Protein AF-A0A453IMV4-F1 (afdb_monomer)

Solvent-accessible surface area (backbone atoms only — not comparable to full-atom values): 9230 Å² total; per-residue (Å²): 108,76,65,57,55,48,52,53,50,57,49,55,66,57,41,44,81,63,64,75,80,28,39,46,89,64,48,62,67,48,48,56,52,52,43,53,50,30,52,53,50,50,56,49,47,52,53,14,51,52,36,36,43,50,48,56,29,66,92,44,91,85,47,51,70,68,59,36,51,50,51,51,49,51,20,49,54,43,10,53,52,42,25,52,52,47,46,71,76,44,52,90,59,43,74,82,41,34,72,60,40,37,53,52,16,56,52,30,37,52,51,14,38,48,29,25,52,47,24,56,82,37,72,95,50,28,68,59,36,40,23,52,16,29,28,28,37,26,45,17,51,54,35,40,51,46,25,48,53,54,50,34,53,67,36,34,68,65,88,38,35,69,50,42,59,72,32,60,68,64,76,75,56,79,74,65,76,114

Sequence (178 aa):
SRWGRIGSRVLGAFVPEGFPGSVTPDYVPFQMWDTLQGLSTYIRAMLSTQALLGAIGVGEKSATVIGATFQWFLRDLTGMLGGILFAFYQGSNLDSNAKMWRLVADFMNDLGMLMDLLSPLFPSSLIIIMCLGSLSRSFTGVASGATRAALTQHFALANNAADISAKVPLNDLNILSV

Radius of gyration: 19.42 Å; Cα contacts (8 Å, |Δi|>4): 169; chains: 1; bounding box: 45×32×63 Å

Nearest PDB structures (foldseek):
  6kki-assembly1_A  TM=5.272E-01  e=2.689E+00  Escherichia coli K-12
  8wll-assembly1_A  TM=5.687E-01  e=4.618E+00  Homo sapiens
  8e4n-assembly1_A  TM=3.539E-01  e=4.850E+00  Mus musculus

Foldseek 3Di:
DVVVVVVVVVVPLQDFPPPPVFWDPCVVVVLVVLVVLLVVLVVLLVLLVVLLCVLQPPVHPPHDPVSSVVLLVLLQVLLVVLLVVCCVPCVVPLLVCLPVLLVQLSVLQVQLSVLSNCLNVCSPCNSVSSNSSSSSNSSSCSSVVSSLLNVLVNTGPPPRSVRSVSNSDRPVCVVVSD

pLDDT: mean 82.82, std 13.93, range [31.0, 95.19]

Organism: Aegilops tauschii subsp. strangulata (NCBI:txid200361)

InterPro domains:
  IPR006968 Root UVB sensitive family [PTHR12770] (5-167)
  IPR054549 Protein root UVB sensitive/RUS domain [PF04884] (5-167)

Mean predicted aligned error: 7.31 Å

Secondary structure (DSSP, 8-state):
-HHHHHHHHHHHHHS-TTTTTTB-TTHHHHHHHHHHHHHHHHHHHHHHHHHHHHHTTTT-TT--HHHHHHHHHHHHHHHHHHHHHHHHHHGGGTGGGHHHHHHHHHHHHHHHHHHHHHGGG-GGGHHHHHHHHHHHHHHHHHHHHHHHHHHHHHHBSSS-HHHHHHHS-S--GGGS--

Structure (mmCIF, N/CA/C/O backbone):
data_AF-A0A453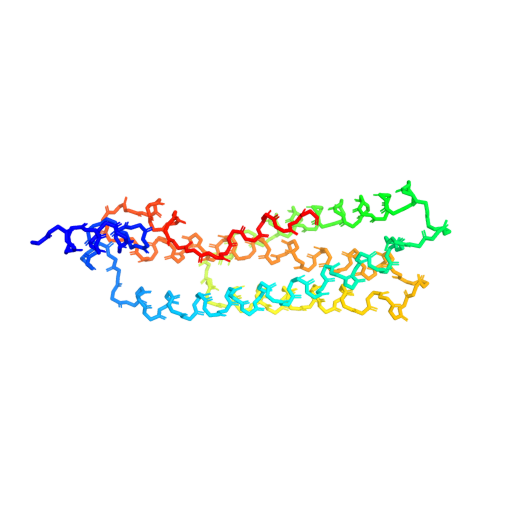IMV4-F1
#
_entry.id   AF-A0A453IMV4-F1
#
loop_
_atom_site.group_PDB
_atom_site.id
_atom_site.type_symbol
_atom_site.label_atom_id
_atom_site.label_alt_id
_atom_site.label_comp_id
_atom_site.label_asym_id
_atom_site.label_entity_id
_atom_site.label_seq_id
_atom_site.pdbx_PDB_ins_code
_atom_site.Cartn_x
_atom_site.Cartn_y
_atom_site.Cartn_z
_atom_site.occupancy
_atom_site.B_iso_or_equiv
_atom_site.auth_seq_id
_atom_site.auth_comp_id
_atom_site.auth_asym_id
_atom_site.auth_atom_id
_atom_site.pdbx_PDB_model_num
ATOM 1 N N . SER A 1 1 ? 6.370 -15.938 38.532 1.00 57.34 1 SER A N 1
ATOM 2 C CA . SER A 1 1 ? 7.510 -16.474 37.752 1.00 57.34 1 SER A CA 1
ATOM 3 C C . SER A 1 1 ? 8.130 -15.376 36.885 1.00 57.34 1 SER A C 1
ATOM 5 O O . SER A 1 1 ? 7.381 -14.605 36.293 1.00 57.34 1 SER A O 1
ATOM 7 N N . ARG A 1 2 ? 9.470 -15.260 36.818 1.00 56.84 2 ARG A N 1
ATOM 8 C CA . ARG A 1 2 ? 10.182 -14.322 35.912 1.00 56.84 2 ARG A CA 1
ATOM 9 C C . ARG A 1 2 ? 9.790 -14.538 34.440 1.00 56.84 2 ARG A C 1
ATOM 11 O O . ARG A 1 2 ? 9.609 -13.564 33.722 1.00 56.84 2 ARG A O 1
ATOM 18 N N . TRP A 1 3 ? 9.542 -15.788 34.053 1.00 51.16 3 TRP A N 1
ATOM 19 C CA . TRP A 1 3 ? 9.082 -16.189 32.719 1.00 51.16 3 TRP A CA 1
ATOM 20 C C . TRP A 1 3 ? 7.672 -15.687 32.390 1.00 51.16 3 TRP A C 1
ATOM 22 O O . TRP A 1 3 ? 7.448 -15.175 31.302 1.00 51.16 3 TRP A O 1
ATOM 32 N N . GLY A 1 4 ? 6.747 -15.712 33.357 1.00 59.84 4 GLY A N 1
ATOM 33 C CA . GLY A 1 4 ? 5.407 -15.128 33.182 1.00 59.84 4 GLY A CA 1
ATOM 34 C C . GLY A 1 4 ? 5.435 -13.604 33.015 1.00 59.84 4 GLY A C 1
ATOM 35 O O . GLY A 1 4 ? 4.634 -13.047 32.276 1.00 59.84 4 GLY A O 1
ATOM 36 N N . ARG A 1 5 ? 6.409 -12.927 33.640 1.00 58.94 5 ARG A N 1
ATOM 37 C CA . ARG A 1 5 ? 6.628 -11.479 33.484 1.00 58.94 5 ARG A CA 1
ATOM 38 C C . ARG A 1 5 ? 7.222 -11.118 32.120 1.00 58.94 5 ARG A C 1
ATOM 40 O O . ARG A 1 5 ? 6.884 -10.073 31.583 1.00 58.94 5 ARG A O 1
ATOM 47 N N . ILE A 1 6 ? 8.094 -11.965 31.571 1.00 60.69 6 ILE A N 1
ATOM 48 C CA . ILE A 1 6 ? 8.641 -11.793 30.217 1.00 60.69 6 ILE A CA 1
ATOM 49 C C . ILE A 1 6 ? 7.550 -12.077 29.182 1.00 60.69 6 ILE A C 1
ATOM 51 O O . ILE A 1 6 ? 7.321 -11.238 28.324 1.00 60.69 6 ILE A O 1
ATOM 55 N N . GLY A 1 7 ? 6.809 -13.181 29.320 1.00 60.91 7 GLY A N 1
ATOM 56 C CA . GLY A 1 7 ? 5.685 -13.505 28.436 1.00 60.91 7 GLY A CA 1
ATOM 57 C C . GLY A 1 7 ? 4.608 -12.417 28.426 1.00 60.91 7 GLY A C 1
ATOM 58 O O . GLY A 1 7 ? 4.182 -11.997 27.360 1.00 60.91 7 GLY A O 1
ATOM 59 N N . SER A 1 8 ? 4.244 -11.880 29.596 1.00 62.06 8 SER A N 1
ATOM 60 C CA . SER A 1 8 ? 3.301 -10.758 29.719 1.00 62.06 8 SER A CA 1
ATOM 61 C C . SER A 1 8 ? 3.815 -9.457 29.089 1.00 62.06 8 SER A C 1
ATOM 63 O O . SER A 1 8 ? 3.026 -8.721 28.508 1.00 62.06 8 SER A O 1
ATOM 65 N N . ARG A 1 9 ? 5.124 -9.179 29.152 1.00 63.41 9 ARG A N 1
ATOM 66 C CA . ARG A 1 9 ? 5.732 -8.000 28.507 1.00 63.41 9 ARG A CA 1
ATOM 67 C C . ARG A 1 9 ? 5.859 -8.148 26.996 1.00 63.41 9 ARG A C 1
ATOM 69 O O . ARG A 1 9 ? 5.676 -7.169 26.288 1.00 63.41 9 ARG A O 1
ATOM 76 N N . VAL A 1 10 ? 6.154 -9.355 26.517 1.00 64.00 10 VAL A N 1
ATOM 77 C CA . VAL A 1 10 ? 6.173 -9.671 25.084 1.00 64.00 10 VAL A CA 1
ATOM 78 C C . VAL A 1 10 ? 4.758 -9.572 24.524 1.00 64.00 10 VAL A C 1
ATOM 80 O O . VAL A 1 10 ? 4.558 -8.884 23.537 1.00 64.00 10 VAL A O 1
ATOM 83 N N . LEU A 1 11 ? 3.759 -10.151 25.198 1.00 65.12 11 LEU A N 1
ATOM 84 C CA . LEU A 1 11 ? 2.347 -9.985 24.834 1.00 65.12 11 LEU A CA 1
ATOM 85 C C . LEU A 1 11 ? 1.920 -8.513 24.858 1.00 65.12 11 LEU A C 1
ATOM 87 O O . LEU A 1 11 ? 1.317 -8.054 23.898 1.00 65.12 11 LEU A O 1
ATOM 91 N N . GLY A 1 12 ? 2.301 -7.756 25.892 1.00 64.31 12 GLY A N 1
ATOM 92 C CA . GLY A 1 12 ? 2.017 -6.320 25.999 1.00 64.31 12 GLY A CA 1
ATOM 93 C C . GLY A 1 12 ? 2.649 -5.447 24.907 1.00 64.31 12 GLY A C 1
ATOM 94 O O . GLY A 1 12 ? 2.219 -4.312 24.728 1.00 64.31 12 GLY A O 1
ATOM 95 N N . ALA A 1 13 ? 3.632 -5.962 24.158 1.00 68.44 13 ALA A N 1
ATOM 96 C CA . ALA A 1 13 ? 4.175 -5.286 22.979 1.00 68.44 13 ALA A CA 1
ATOM 97 C C . ALA A 1 13 ? 3.269 -5.430 21.742 1.00 68.44 13 ALA A C 1
ATOM 99 O O . ALA A 1 13 ? 3.331 -4.589 20.853 1.00 68.44 13 ALA A O 1
ATOM 100 N N . PHE A 1 14 ? 2.425 -6.467 21.693 1.00 70.75 14 PHE A N 1
ATOM 101 C CA . PHE A 1 14 ? 1.544 -6.768 20.558 1.00 70.75 14 PHE A CA 1
ATOM 102 C C . PHE A 1 14 ? 0.065 -6.473 20.828 1.00 70.75 14 PHE A C 1
ATOM 104 O O . PHE A 1 14 ? -0.728 -6.505 19.893 1.00 70.75 14 PHE A O 1
ATOM 111 N N . VAL A 1 15 ? -0.327 -6.217 22.082 1.00 76.69 15 VAL A N 1
ATOM 112 C CA . VAL A 1 15 ? -1.727 -5.943 22.443 1.00 76.69 15 VAL A CA 1
ATOM 113 C C . VAL A 1 15 ? -1.896 -4.593 23.142 1.00 76.69 15 VAL A C 1
ATOM 115 O O . VAL A 1 15 ? -1.017 -4.183 23.912 1.00 76.69 15 VAL A O 1
ATOM 118 N N . PRO A 1 16 ? -3.015 -3.885 22.900 1.00 77.19 16 PRO A N 1
ATOM 119 C CA . PRO A 1 16 ? -3.296 -2.606 23.539 1.00 77.19 16 PRO A CA 1
ATOM 120 C C . PRO A 1 16 ? -3.263 -2.678 25.068 1.00 77.19 16 PRO A C 1
ATOM 122 O O . PRO A 1 16 ? -3.544 -3.709 25.681 1.00 77.19 1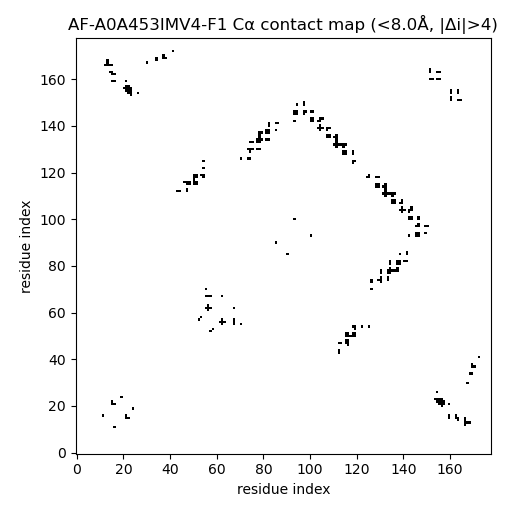6 PRO A O 1
ATOM 125 N N . GLU A 1 17 ? -2.904 -1.572 25.706 1.00 79.56 17 GLU A N 1
ATOM 126 C CA . GLU A 1 17 ? -2.931 -1.440 27.154 1.00 79.56 17 GLU A CA 1
ATOM 127 C C . GLU A 1 17 ? -4.361 -1.662 27.661 1.00 79.56 17 GLU A C 1
ATOM 129 O O . GLU A 1 17 ? -5.324 -1.182 27.065 1.00 79.56 17 GLU A O 1
ATOM 134 N N . GLY A 1 18 ? -4.517 -2.444 28.732 1.00 74.38 18 GLY A N 1
ATOM 135 C CA . GLY A 1 18 ? -5.833 -2.818 29.264 1.00 74.38 18 GLY A CA 1
ATOM 136 C C . GLY A 1 18 ? -6.544 -3.947 28.506 1.00 74.38 18 GLY A C 1
ATOM 137 O O . GLY A 1 18 ? -7.707 -4.230 28.797 1.00 74.38 18 GLY A O 1
ATOM 138 N N . PHE A 1 19 ? -5.871 -4.617 27.563 1.00 78.31 19 PHE A N 1
ATOM 139 C CA . PHE A 1 19 ? -6.416 -5.791 26.881 1.00 78.31 19 PHE A CA 1
ATOM 140 C C . PHE A 1 19 ? -6.778 -6.912 27.884 1.00 78.31 19 PHE A C 1
ATOM 142 O O . PHE A 1 19 ? -5.999 -7.178 28.805 1.00 78.31 19 PHE A O 1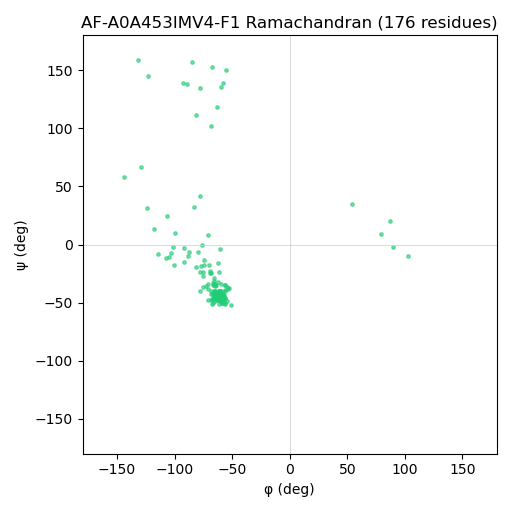
ATOM 149 N N . PRO A 1 20 ? -7.919 -7.613 27.720 1.00 81.25 20 PRO A N 1
ATOM 150 C CA . PRO A 1 20 ? -8.893 -7.496 26.626 1.00 81.25 20 PRO A CA 1
ATOM 151 C C . PRO A 1 20 ? -9.985 -6.431 26.829 1.00 81.25 20 PRO A C 1
ATOM 153 O O . PRO A 1 20 ? -10.757 -6.193 25.912 1.00 81.25 20 PRO A O 1
ATOM 156 N N . GLY A 1 21 ? -10.078 -5.789 27.998 1.00 82.81 21 GLY A N 1
ATOM 157 C CA . GLY A 1 21 ? -11.181 -4.870 28.322 1.00 82.81 21 GLY A CA 1
ATOM 158 C C . GLY A 1 21 ? -11.124 -3.503 27.629 1.00 82.81 21 GLY A C 1
ATOM 159 O O . GLY A 1 21 ? -12.107 -2.771 27.653 1.00 82.81 21 GLY A O 1
ATOM 160 N N . SER A 1 22 ? -9.988 -3.148 27.027 1.00 81.38 22 SER A N 1
ATOM 161 C CA . SER A 1 22 ? -9.770 -1.860 26.360 1.00 81.38 22 SER A CA 1
ATOM 162 C C . SER A 1 22 ? -10.093 -1.852 24.862 1.00 81.38 22 SER A C 1
ATOM 164 O O . SER A 1 22 ? -9.992 -0.798 24.229 1.00 81.38 22 SER A O 1
ATOM 166 N N . VAL A 1 23 ? -10.481 -2.998 24.294 1.00 87.56 23 VAL A N 1
ATOM 167 C CA . VAL A 1 23 ? -10.847 -3.147 22.879 1.00 87.56 23 VAL A CA 1
ATOM 168 C C . VAL A 1 23 ? -12.164 -3.888 22.713 1.00 87.56 23 VAL A C 1
ATOM 170 O O . VAL A 1 23 ? -12.590 -4.622 23.605 1.00 87.56 23 VAL A O 1
ATOM 173 N N . THR A 1 24 ? -12.815 -3.723 21.564 1.00 86.94 24 THR A N 1
ATOM 174 C CA . THR A 1 24 ? -14.045 -4.464 21.276 1.00 86.94 24 THR A CA 1
ATOM 175 C C . THR A 1 24 ? -13.775 -5.973 21.103 1.00 86.94 24 THR A C 1
ATOM 177 O O . THR A 1 24 ? -12.673 -6.376 20.712 1.00 86.94 24 THR A O 1
ATOM 180 N N . PRO A 1 25 ? -14.764 -6.850 21.376 1.00 86.56 25 PRO A N 1
ATOM 181 C CA . PRO A 1 25 ? -14.574 -8.307 21.323 1.00 86.56 25 PRO A CA 1
ATOM 182 C C . PRO A 1 25 ? -14.172 -8.860 19.943 1.00 86.56 25 PRO A C 1
ATOM 184 O O . PRO A 1 25 ? -13.580 -9.934 19.852 1.00 86.56 25 PRO A O 1
ATOM 187 N N . ASP A 1 26 ? -14.489 -8.138 18.868 1.00 87.38 26 ASP A N 1
ATOM 188 C CA . ASP A 1 26 ? -14.163 -8.464 17.477 1.00 87.38 26 ASP A CA 1
ATOM 189 C C . ASP A 1 26 ? -12.717 -8.118 17.074 1.00 87.38 26 ASP A C 1
ATOM 191 O O . ASP A 1 26 ? -12.276 -8.529 15.999 1.00 87.38 26 ASP A O 1
ATOM 195 N N . TYR A 1 27 ? -11.947 -7.453 17.944 1.00 83.75 27 TYR A N 1
ATOM 196 C CA . TYR A 1 27 ? -10.561 -7.063 17.673 1.00 83.75 27 TYR A CA 1
ATOM 197 C C . TYR A 1 27 ? -9.641 -8.254 17.373 1.00 83.75 27 TYR A C 1
ATOM 199 O O . TYR A 1 27 ? -8.907 -8.228 16.391 1.00 83.75 27 TYR A O 1
ATOM 207 N N . VAL A 1 28 ? -9.674 -9.320 18.184 1.00 85.12 28 VAL A N 1
ATOM 208 C CA . VAL A 1 28 ? -8.742 -10.456 18.017 1.00 85.12 28 VAL A CA 1
ATOM 209 C C . VAL A 1 28 ? -8.988 -11.217 16.710 1.00 85.12 28 VAL A C 1
ATOM 211 O O . VAL A 1 28 ? -8.025 -11.406 15.963 1.00 85.12 28 VAL A O 1
ATOM 214 N N . PRO A 1 29 ? -10.231 -11.629 16.377 1.00 86.06 29 PRO A N 1
ATOM 215 C CA . PRO A 1 29 ? -10.507 -12.234 15.078 1.00 86.06 29 PRO A CA 1
ATOM 216 C C . PRO A 1 29 ? -10.108 -11.325 13.914 1.00 86.06 29 PRO A C 1
ATOM 218 O O . PRO A 1 29 ? -9.482 -11.803 12.971 1.00 86.06 29 PRO A O 1
ATOM 221 N N . PHE A 1 30 ? -10.421 -10.025 13.987 1.00 85.94 30 PHE A N 1
ATOM 222 C CA . PHE A 1 30 ? -10.026 -9.059 12.962 1.00 85.94 30 PHE A CA 1
ATOM 223 C C . PHE A 1 30 ? -8.503 -9.007 12.796 1.00 85.94 30 PHE A C 1
ATOM 225 O O . PHE A 1 30 ? -8.001 -9.168 11.686 1.00 85.94 30 PHE A O 1
ATOM 232 N N . GLN A 1 31 ? -7.768 -8.861 13.900 1.00 83.00 31 GLN A N 1
ATOM 233 C CA . GLN A 1 31 ? -6.315 -8.755 13.897 1.00 83.00 31 GLN A CA 1
ATOM 234 C C . GLN A 1 31 ? -5.665 -9.994 13.278 1.00 83.00 31 GLN A C 1
ATOM 236 O O . GLN A 1 31 ? -4.738 -9.854 12.488 1.00 83.00 31 GLN A O 1
ATOM 241 N N . MET A 1 32 ? -6.150 -11.206 13.566 1.00 84.75 32 MET A N 1
ATOM 242 C CA . MET A 1 32 ? -5.613 -12.432 12.956 1.00 84.75 32 MET A CA 1
ATOM 243 C C . MET A 1 32 ? -5.710 -12.408 11.423 1.00 84.75 32 MET A C 1
ATOM 245 O O . MET A 1 32 ? -4.727 -12.708 10.742 1.00 84.75 32 MET A O 1
ATOM 249 N N . TRP A 1 33 ? -6.869 -12.020 10.883 1.00 84.69 33 TRP A N 1
ATOM 250 C CA . TRP A 1 33 ? -7.078 -11.925 9.435 1.00 84.69 33 TRP A CA 1
ATOM 251 C C . TRP A 1 33 ? -6.273 -10.794 8.801 1.00 84.69 33 TRP A C 1
ATOM 253 O O . TRP A 1 33 ? -5.652 -11.009 7.762 1.00 84.69 33 TRP A O 1
ATOM 263 N N . ASP A 1 34 ? -6.234 -9.627 9.442 1.00 83.94 34 ASP A N 1
ATOM 264 C CA . ASP A 1 34 ? -5.455 -8.475 8.981 1.00 83.94 34 ASP A CA 1
ATOM 265 C C . ASP A 1 34 ? -3.957 -8.807 8.916 1.00 83.94 34 ASP A C 1
ATOM 267 O O . ASP A 1 34 ? -3.284 -8.510 7.934 1.00 83.94 34 ASP A O 1
ATOM 271 N N . THR A 1 35 ? -3.445 -9.545 9.905 1.00 83.44 35 THR A N 1
ATOM 272 C CA . THR A 1 35 ? -2.036 -9.966 9.939 1.00 83.44 35 THR A CA 1
ATOM 273 C C . THR A 1 35 ? -1.718 -10.960 8.814 1.00 83.44 35 THR A C 1
ATOM 275 O O . THR A 1 35 ? -0.679 -10.856 8.160 1.00 83.44 35 THR A O 1
ATOM 278 N N . LEU A 1 36 ? -2.615 -11.921 8.557 1.00 86.50 36 LEU A N 1
ATOM 279 C CA . LEU A 1 36 ? -2.460 -12.891 7.467 1.00 86.50 36 LEU A CA 1
ATOM 280 C C . LEU A 1 36 ? -2.507 -12.208 6.094 1.00 86.50 36 LEU A C 1
ATOM 282 O O . LEU A 1 36 ? -1.695 -12.513 5.217 1.00 86.50 36 LEU A O 1
ATOM 286 N N . GLN A 1 37 ? -3.437 -11.269 5.918 1.00 85.44 37 GLN A N 1
ATOM 287 C CA . GLN A 1 37 ? -3.538 -10.456 4.713 1.00 85.44 37 GLN A CA 1
ATOM 288 C C . GLN A 1 37 ? -2.272 -9.612 4.515 1.00 85.44 37 GLN A C 1
ATOM 290 O O . GLN A 1 37 ? -1.702 -9.627 3.424 1.00 85.44 37 GLN A O 1
ATOM 295 N N . GLY A 1 38 ? -1.792 -8.940 5.564 1.00 84.88 38 GLY A N 1
ATOM 296 C CA . GLY A 1 38 ? -0.561 -8.149 5.538 1.00 84.88 38 GLY A CA 1
ATOM 297 C C . GLY A 1 38 ? 0.657 -8.979 5.132 1.00 84.88 38 GLY A C 1
ATOM 298 O O . GLY A 1 38 ? 1.428 -8.564 4.267 1.00 84.88 38 GLY A O 1
ATOM 299 N N . LEU A 1 39 ? 0.789 -10.201 5.658 1.00 86.81 39 LEU A N 1
ATOM 300 C CA . LEU A 1 39 ? 1.847 -11.135 5.258 1.00 86.81 39 LEU A CA 1
ATOM 301 C C . LEU A 1 39 ? 1.755 -11.519 3.772 1.00 86.81 39 LEU A C 1
ATOM 303 O O . LEU A 1 39 ? 2.766 -11.530 3.067 1.00 86.81 39 LEU A O 1
ATOM 307 N N . SER A 1 40 ? 0.551 -11.823 3.282 1.00 88.94 40 SER A N 1
ATOM 308 C CA . SER A 1 40 ? 0.332 -12.133 1.865 1.00 88.94 40 SER A CA 1
ATOM 309 C C . SER A 1 40 ? 0.699 -10.949 0.968 1.00 88.94 40 SER A C 1
ATOM 311 O O . SER A 1 40 ? 1.422 -11.104 -0.019 1.00 88.94 40 SER A O 1
ATOM 313 N N . THR A 1 41 ? 0.256 -9.745 1.331 1.00 89.12 41 THR A N 1
ATOM 314 C CA . THR A 1 41 ? 0.594 -8.508 0.623 1.00 89.12 41 THR A CA 1
ATOM 315 C C . THR A 1 41 ? 2.092 -8.236 0.641 1.00 89.12 41 THR A C 1
ATOM 317 O O . THR A 1 41 ? 2.637 -7.889 -0.399 1.00 89.12 41 THR A O 1
ATOM 320 N N . TYR A 1 42 ? 2.783 -8.474 1.756 1.00 88.69 42 TYR A N 1
ATOM 321 C CA . TYR A 1 42 ? 4.236 -8.326 1.839 1.00 88.69 42 TYR A CA 1
ATOM 322 C C . TYR A 1 42 ? 4.979 -9.219 0.833 1.00 88.69 42 TYR A C 1
ATOM 324 O O . TYR A 1 42 ? 5.843 -8.740 0.099 1.00 88.69 42 TYR A O 1
ATOM 332 N N . ILE A 1 43 ? 4.616 -10.503 0.745 1.00 90.25 43 ILE A N 1
ATOM 333 C CA . ILE A 1 43 ? 5.242 -11.439 -0.204 1.00 90.25 43 ILE A CA 1
ATOM 334 C C . ILE A 1 43 ? 5.000 -10.983 -1.649 1.00 90.25 43 ILE A C 1
ATOM 336 O O . ILE A 1 43 ? 5.925 -10.973 -2.463 1.00 90.25 43 ILE A O 1
ATOM 340 N N . ARG A 1 44 ? 3.767 -10.570 -1.970 1.00 90.44 44 ARG A N 1
ATOM 341 C CA . ARG A 1 44 ? 3.414 -10.063 -3.306 1.00 90.44 44 ARG A CA 1
ATOM 342 C C . ARG A 1 44 ? 4.162 -8.777 -3.642 1.00 90.44 44 ARG A C 1
ATOM 344 O O . ARG A 1 44 ? 4.684 -8.666 -4.746 1.00 90.44 44 ARG A O 1
ATOM 351 N N . ALA A 1 45 ? 4.284 -7.859 -2.686 1.00 90.31 45 ALA A N 1
ATOM 352 C CA . ALA A 1 45 ? 5.037 -6.621 -2.842 1.00 90.31 45 ALA A CA 1
ATOM 353 C C . ALA A 1 45 ? 6.523 -6.897 -3.105 1.00 90.31 45 ALA A C 1
ATOM 355 O O . ALA A 1 45 ? 7.102 -6.292 -3.998 1.00 90.31 45 ALA A O 1
ATOM 356 N N . MET A 1 46 ? 7.129 -7.862 -2.407 1.00 92.44 46 MET A N 1
ATOM 357 C CA . MET A 1 46 ? 8.521 -8.260 -2.647 1.00 92.44 46 MET A CA 1
ATOM 358 C C . MET A 1 46 ? 8.739 -8.741 -4.094 1.00 92.44 46 MET A C 1
ATOM 360 O O . MET A 1 46 ? 9.676 -8.302 -4.760 1.00 92.44 46 MET A O 1
ATOM 364 N N . LEU A 1 47 ? 7.860 -9.619 -4.594 1.00 93.00 47 LEU A N 1
ATOM 365 C CA . LEU A 1 47 ? 7.919 -10.136 -5.969 1.00 93.00 47 LEU A CA 1
ATOM 366 C C . LEU A 1 47 ? 7.683 -9.028 -7.004 1.00 93.00 47 LEU A C 1
ATOM 368 O O . LEU A 1 47 ? 8.415 -8.921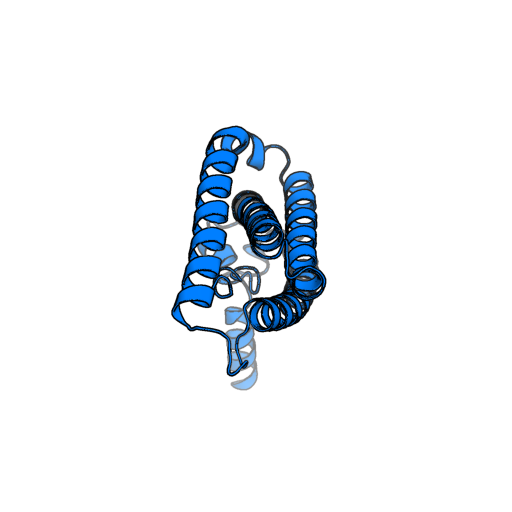 -7.984 1.00 93.00 47 LEU A O 1
ATOM 372 N N . SER A 1 48 ? 6.686 -8.183 -6.745 1.00 93.06 48 SER A N 1
ATOM 373 C CA . SER A 1 48 ? 6.335 -7.003 -7.536 1.00 93.06 48 SER A CA 1
ATOM 374 C C . SER A 1 48 ? 7.525 -6.052 -7.682 1.00 93.06 48 SER A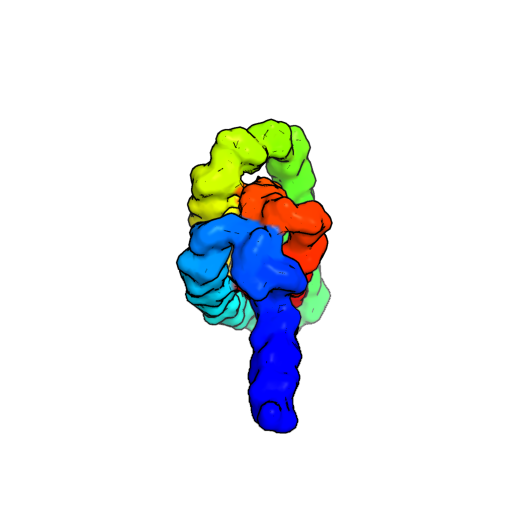 C 1
ATOM 376 O O . SER A 1 48 ? 7.913 -5.706 -8.795 1.00 93.06 48 SER A O 1
ATOM 378 N N . THR A 1 49 ? 8.162 -5.685 -6.567 1.00 92.06 49 THR A N 1
ATOM 379 C CA . THR A 1 49 ? 9.336 -4.806 -6.557 1.00 92.06 49 THR A CA 1
ATOM 380 C C . THR A 1 49 ? 10.513 -5.438 -7.287 1.00 92.06 49 THR A C 1
ATOM 382 O O . THR A 1 49 ? 11.171 -4.763 -8.072 1.00 92.06 49 THR A O 1
ATOM 385 N N . GLN A 1 50 ? 10.775 -6.734 -7.092 1.00 92.75 50 GLN A N 1
ATOM 386 C CA . GLN A 1 50 ? 11.863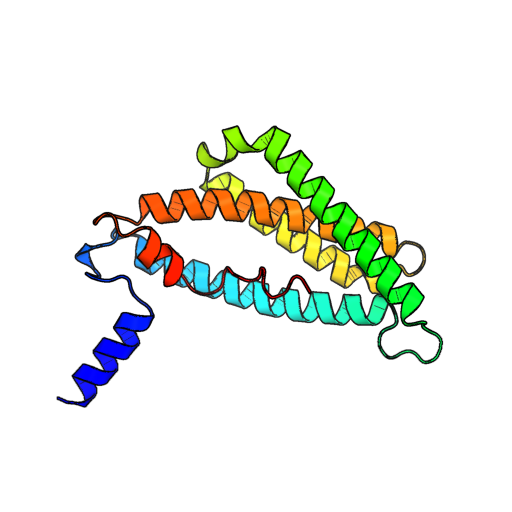 -7.414 -7.798 1.00 92.75 50 GLN A CA 1
ATOM 387 C C . GLN A 1 50 ? 11.658 -7.389 -9.320 1.00 92.75 50 GLN A C 1
ATOM 389 O O . GLN A 1 50 ? 12.598 -7.067 -10.050 1.00 92.75 50 GLN A O 1
ATOM 394 N N . ALA A 1 51 ? 10.442 -7.679 -9.794 1.00 92.75 51 ALA A N 1
ATOM 395 C CA . ALA A 1 51 ? 10.097 -7.608 -11.212 1.00 92.75 51 ALA A CA 1
ATOM 396 C C . ALA A 1 51 ? 10.256 -6.182 -11.757 1.00 92.75 51 ALA A C 1
ATOM 398 O O . ALA A 1 51 ? 10.901 -5.983 -12.786 1.00 92.75 51 ALA A O 1
ATOM 399 N N . LEU A 1 52 ? 9.742 -5.191 -11.027 1.00 91.94 52 LEU A N 1
ATOM 400 C CA . LEU A 1 52 ? 9.813 -3.784 -11.405 1.00 91.94 52 LEU A CA 1
ATOM 401 C C . LEU A 1 52 ? 11.258 -3.277 -11.518 1.00 91.94 52 LEU A C 1
ATOM 403 O O . LEU A 1 52 ? 11.604 -2.615 -12.494 1.00 91.94 52 LEU A O 1
ATOM 407 N N . LEU A 1 53 ? 12.114 -3.611 -10.545 1.00 91.88 53 LEU A N 1
ATOM 408 C CA . LEU A 1 53 ? 13.538 -3.260 -10.563 1.00 91.88 53 LEU A CA 1
ATOM 409 C C . LEU A 1 53 ? 14.251 -3.883 -11.770 1.00 91.88 53 LEU A C 1
ATOM 411 O O . LEU A 1 53 ? 15.050 -3.218 -12.429 1.00 91.88 53 LEU A O 1
ATOM 415 N N . GLY A 1 54 ? 13.924 -5.136 -12.098 1.00 89.81 54 GLY A N 1
ATOM 416 C CA . GLY A 1 54 ? 14.404 -5.772 -13.323 1.00 89.81 54 GLY A CA 1
ATOM 417 C C . GLY A 1 54 ? 13.933 -5.040 -14.583 1.00 89.81 54 GLY A C 1
ATOM 418 O O . GLY A 1 54 ? 14.728 -4.806 -15.489 1.00 89.81 54 GLY A O 1
ATOM 419 N N . ALA A 1 55 ? 12.667 -4.612 -14.626 1.00 89.56 55 ALA A N 1
ATOM 420 C CA . ALA A 1 55 ? 12.078 -3.934 -15.780 1.00 89.56 55 ALA A CA 1
ATOM 421 C C . ALA A 1 55 ? 12.765 -2.596 -16.106 1.00 89.56 55 ALA A C 1
ATOM 423 O O . ALA A 1 55 ? 13.022 -2.302 -17.272 1.00 89.56 55 ALA A O 1
ATOM 424 N N . ILE A 1 56 ? 13.108 -1.797 -15.090 1.00 89.62 56 ILE A N 1
ATOM 425 C CA . ILE A 1 56 ? 13.824 -0.517 -15.270 1.00 89.62 56 ILE A CA 1
ATOM 426 C C . ILE A 1 56 ? 15.327 -0.694 -15.562 1.00 89.62 56 ILE A C 1
ATOM 428 O O . ILE A 1 56 ? 16.049 0.288 -15.740 1.00 89.62 56 ILE A O 1
ATOM 432 N N . GLY A 1 57 ? 15.814 -1.939 -15.604 1.00 86.81 57 GLY A N 1
ATOM 433 C CA . GLY A 1 57 ? 17.194 -2.273 -15.950 1.00 86.81 57 GLY A CA 1
ATOM 434 C C . GLY A 1 57 ? 18.177 -2.254 -14.779 1.00 86.81 57 GLY A C 1
ATOM 435 O O . GLY A 1 57 ? 19.384 -2.161 -15.006 1.00 86.81 57 GLY A O 1
ATOM 436 N N . VAL A 1 58 ? 17.718 -2.350 -13.524 1.00 86.38 58 VAL A N 1
ATOM 437 C CA . VAL A 1 58 ? 18.640 -2.517 -12.387 1.00 86.38 58 VAL A CA 1
ATOM 438 C C . VAL A 1 58 ? 19.382 -3.846 -12.537 1.00 86.38 58 VAL A C 1
ATOM 440 O O . VAL A 1 58 ? 18.777 -4.913 -12.526 1.00 86.38 58 VAL A O 1
ATOM 443 N N . GLY A 1 59 ? 20.709 -3.772 -12.660 1.00 81.94 59 GLY A N 1
ATOM 444 C CA . GLY A 1 59 ? 21.586 -4.930 -12.871 1.00 81.94 59 GLY A CA 1
ATOM 445 C C . GLY A 1 59 ? 22.073 -5.107 -14.313 1.00 81.94 59 GLY A C 1
ATOM 446 O O . GLY A 1 59 ? 23.000 -5.884 -14.538 1.00 81.94 59 GLY A O 1
ATOM 447 N N . GLU A 1 60 ? 21.531 -4.350 -15.272 1.00 85.25 60 GLU A N 1
ATOM 448 C CA . GLU A 1 60 ? 21.945 -4.403 -16.677 1.00 85.25 60 GLU A CA 1
ATOM 449 C C . GLU A 1 60 ? 23.094 -3.436 -16.987 1.00 85.25 60 GLU A C 1
ATOM 451 O O . GLU A 1 60 ? 23.088 -2.277 -16.577 1.00 85.25 60 GLU A O 1
ATOM 456 N N . LYS A 1 61 ? 24.082 -3.882 -17.779 1.00 79.00 61 LYS A N 1
ATOM 457 C CA . LYS A 1 61 ? 25.266 -3.060 -18.122 1.00 79.00 61 LYS A CA 1
ATOM 458 C C . LYS A 1 61 ? 24.948 -1.876 -19.038 1.00 79.00 61 LYS A C 1
ATOM 460 O O . LYS A 1 61 ? 25.709 -0.913 -19.073 1.00 79.00 61 LYS A O 1
ATOM 465 N N . SER A 1 62 ? 23.871 -1.970 -19.814 1.00 79.44 62 SER A N 1
ATOM 466 C CA . SER A 1 62 ? 23.435 -0.942 -20.765 1.00 79.44 62 SER A CA 1
ATOM 467 C C . SER A 1 62 ? 22.449 0.061 -20.167 1.00 79.44 62 SER A C 1
ATOM 469 O O . SER A 1 62 ? 22.207 1.104 -20.775 1.00 79.44 62 SER A O 1
ATOM 471 N N . ALA A 1 63 ? 21.855 -0.241 -19.010 1.00 81.75 63 ALA A N 1
ATOM 472 C CA . ALA A 1 63 ? 20.904 0.646 -18.359 1.00 81.75 63 ALA A CA 1
ATOM 473 C C . ALA A 1 63 ? 21.643 1.777 -17.637 1.00 81.75 63 ALA A C 1
ATOM 475 O O . ALA A 1 63 ? 22.633 1.561 -16.938 1.00 81.75 63 ALA A O 1
ATOM 476 N N . THR A 1 64 ? 21.162 3.009 -17.804 1.00 88.44 64 THR A N 1
ATOM 477 C CA . THR A 1 64 ? 21.743 4.162 -17.113 1.00 88.44 64 THR A CA 1
ATOM 478 C C . THR A 1 64 ? 21.004 4.419 -15.809 1.00 88.44 64 THR A C 1
ATOM 480 O O . THR A 1 64 ? 19.774 4.405 -15.764 1.00 88.44 64 THR A O 1
ATOM 483 N N . VAL A 1 65 ? 21.760 4.737 -14.755 1.00 89.25 65 VAL A N 1
ATOM 484 C CA . VAL A 1 65 ? 21.194 5.132 -13.455 1.00 89.25 65 VAL A CA 1
ATOM 485 C C . VAL A 1 65 ? 20.260 6.334 -13.615 1.00 89.25 65 VAL A C 1
ATOM 487 O O . VAL A 1 65 ? 19.188 6.366 -13.028 1.00 89.25 65 VAL A O 1
ATOM 490 N N . ILE A 1 66 ? 20.626 7.301 -14.460 1.00 89.38 66 ILE A N 1
ATOM 491 C CA . ILE A 1 66 ? 19.820 8.505 -14.704 1.00 89.38 66 ILE A CA 1
ATOM 492 C C . ILE A 1 66 ? 18.467 8.151 -15.341 1.00 89.38 66 ILE A C 1
ATOM 494 O O . ILE A 1 66 ? 17.442 8.676 -14.912 1.00 89.38 66 ILE A O 1
ATOM 498 N N . GLY A 1 67 ? 18.449 7.253 -16.335 1.00 88.19 67 GLY A N 1
ATOM 499 C CA . GLY A 1 67 ? 17.214 6.815 -16.988 1.00 88.19 67 GLY A CA 1
ATOM 500 C C . GLY A 1 67 ? 16.272 6.094 -16.024 1.00 88.19 67 GLY A C 1
ATOM 501 O O . GLY A 1 67 ? 15.098 6.452 -15.941 1.00 88.19 67 GLY A O 1
ATOM 502 N N . ALA A 1 68 ? 16.804 5.149 -15.245 1.00 90.06 68 ALA A N 1
ATOM 503 C CA . ALA A 1 68 ? 16.050 4.426 -14.221 1.00 90.06 68 ALA A CA 1
ATOM 504 C C . ALA A 1 68 ? 15.464 5.379 -13.161 1.00 90.06 68 ALA A C 1
ATOM 506 O O . ALA A 1 68 ? 14.271 5.322 -12.863 1.00 90.06 68 ALA A O 1
ATOM 507 N N . THR A 1 69 ? 16.265 6.324 -12.659 1.00 91.25 69 THR A N 1
ATOM 508 C CA . THR A 1 69 ? 15.809 7.337 -11.693 1.00 91.25 69 THR A CA 1
ATOM 509 C C . THR A 1 69 ? 14.702 8.219 -12.265 1.00 91.25 69 THR A C 1
ATOM 511 O O . THR A 1 69 ? 13.745 8.531 -11.562 1.00 91.25 69 THR A O 1
ATOM 514 N N . PHE A 1 70 ? 14.783 8.611 -13.540 1.00 91.94 70 PHE A N 1
ATOM 515 C CA . PHE A 1 70 ? 13.742 9.432 -14.160 1.00 91.94 70 PHE A CA 1
ATOM 516 C C . PHE A 1 70 ? 12.417 8.671 -14.326 1.00 91.94 70 PHE A C 1
ATOM 518 O O . PHE A 1 70 ? 11.351 9.227 -14.064 1.00 91.94 70 PHE A O 1
ATOM 525 N N . GLN A 1 71 ? 12.471 7.390 -14.705 1.00 91.06 71 GLN A N 1
ATOM 526 C CA . GLN A 1 71 ? 11.285 6.525 -14.764 1.00 91.06 71 GLN A CA 1
ATOM 527 C C . GLN A 1 71 ? 10.632 6.373 -13.385 1.00 91.06 71 GLN A C 1
ATOM 529 O O . GLN A 1 71 ? 9.411 6.471 -13.263 1.00 91.06 71 GLN A O 1
ATOM 534 N N . TRP A 1 72 ? 11.449 6.198 -12.345 1.00 90.69 72 TRP A N 1
ATOM 535 C CA . TRP A 1 72 ? 10.993 6.124 -10.959 1.00 90.69 72 TRP A CA 1
ATOM 536 C C . TRP A 1 72 ? 10.347 7.431 -10.491 1.00 90.69 72 TRP A C 1
ATOM 538 O O . TRP A 1 72 ? 9.250 7.429 -9.944 1.00 90.69 72 TRP A O 1
ATOM 548 N N . PHE A 1 73 ? 10.975 8.565 -10.804 1.00 93.44 73 PHE A N 1
ATOM 549 C CA . PHE A 1 73 ? 10.434 9.888 -10.512 1.00 93.44 73 PHE A CA 1
ATOM 550 C C . PHE A 1 73 ? 9.063 10.111 -11.164 1.00 93.44 73 PHE A C 1
ATOM 552 O O . PHE A 1 73 ? 8.139 10.579 -10.502 1.00 93.44 73 PHE A O 1
ATOM 559 N N . LEU A 1 74 ? 8.901 9.765 -12.447 1.00 94.44 74 LEU A N 1
ATOM 560 C CA . LEU A 1 74 ? 7.617 9.912 -13.140 1.00 94.44 74 LEU A CA 1
ATOM 561 C C . LEU A 1 74 ? 6.528 9.037 -12.518 1.00 94.44 74 LEU A C 1
ATOM 563 O O . LEU A 1 74 ? 5.397 9.500 -12.339 1.00 94.44 74 LEU A O 1
ATOM 567 N N . ARG A 1 75 ? 6.872 7.794 -12.165 1.00 93.00 75 ARG A N 1
ATOM 568 C CA . ARG A 1 75 ? 5.991 6.873 -11.441 1.00 93.00 75 ARG A CA 1
ATOM 569 C C . ARG A 1 75 ? 5.515 7.501 -10.130 1.00 93.00 75 ARG A C 1
ATOM 571 O O . ARG A 1 75 ? 4.309 7.523 -9.871 1.00 93.00 75 ARG A O 1
ATOM 578 N N . ASP A 1 76 ? 6.439 8.019 -9.328 1.00 92.56 76 ASP A N 1
ATOM 579 C CA . ASP A 1 76 ? 6.143 8.572 -8.003 1.00 92.56 76 ASP A CA 1
ATOM 580 C C . ASP A 1 76 ? 5.313 9.848 -8.106 1.00 92.56 76 ASP A C 1
ATOM 582 O O . ASP A 1 76 ? 4.268 9.958 -7.466 1.00 92.56 76 ASP A O 1
ATOM 586 N N . LEU A 1 77 ? 5.704 10.771 -8.989 1.00 95.06 77 LEU A N 1
ATOM 587 C CA . LEU A 1 77 ? 4.963 12.005 -9.241 1.00 95.06 77 LEU A CA 1
ATOM 588 C C . LEU A 1 77 ? 3.515 11.712 -9.651 1.00 95.06 77 LEU A C 1
ATOM 590 O O . LEU A 1 77 ? 2.582 12.322 -9.128 1.00 95.06 77 LEU A O 1
ATOM 594 N N . THR A 1 78 ? 3.322 10.757 -10.563 1.00 94.81 78 THR A N 1
ATOM 595 C CA . THR A 1 78 ? 1.988 10.364 -11.035 1.00 94.81 78 THR A CA 1
ATOM 596 C C . THR A 1 78 ? 1.150 9.805 -9.884 1.00 94.81 78 THR A C 1
ATOM 598 O O . THR A 1 78 ? 0.007 10.224 -9.699 1.00 94.81 78 THR A O 1
ATOM 601 N N . GLY A 1 79 ? 1.727 8.922 -9.064 1.00 93.94 79 GLY A N 1
ATOM 602 C CA . GLY A 1 79 ? 1.075 8.387 -7.869 1.00 93.94 79 GLY A CA 1
ATOM 603 C C . GLY A 1 79 ? 0.676 9.487 -6.885 1.00 93.94 79 GLY A C 1
ATOM 604 O O . GLY A 1 79 ? -0.487 9.559 -6.488 1.00 93.94 79 GLY A O 1
ATOM 605 N N . MET A 1 80 ? 1.591 10.392 -6.538 1.00 93.31 80 MET A N 1
ATOM 606 C CA . MET A 1 80 ? 1.322 11.494 -5.605 1.00 93.31 80 MET A CA 1
ATOM 607 C C . MET A 1 80 ? 0.173 12.387 -6.087 1.00 93.31 80 MET A C 1
ATOM 609 O O . MET A 1 80 ? -0.757 12.657 -5.326 1.00 93.31 80 MET A O 1
ATOM 613 N N . LEU A 1 81 ? 0.190 12.797 -7.361 1.00 94.69 81 LEU A N 1
ATOM 614 C CA . LEU A 1 81 ? -0.884 13.602 -7.947 1.00 94.69 81 LEU A CA 1
ATOM 615 C C . LEU A 1 81 ? -2.222 12.855 -7.937 1.00 94.69 81 LEU A C 1
ATOM 617 O O . LEU A 1 81 ? -3.239 13.431 -7.555 1.00 94.69 81 LEU A O 1
ATOM 621 N N . GLY A 1 82 ? -2.228 11.568 -8.294 1.00 92.88 82 GLY A N 1
ATOM 622 C CA . GLY A 1 82 ? -3.439 10.747 -8.263 1.00 92.88 82 GLY A CA 1
ATOM 623 C C . GLY A 1 82 ? -4.039 10.602 -6.867 1.00 92.88 82 GLY A C 1
ATOM 624 O O . GLY A 1 82 ? -5.252 10.708 -6.712 1.00 92.88 82 GLY A O 1
ATOM 625 N N . GLY A 1 83 ? -3.197 10.424 -5.849 1.00 91.56 83 GLY A N 1
ATOM 626 C CA . GLY A 1 83 ? -3.628 10.319 -4.454 1.00 91.56 83 GLY A CA 1
ATOM 627 C C . GLY A 1 83 ? -4.241 11.614 -3.941 1.00 91.56 83 GLY A C 1
ATOM 628 O O . GLY A 1 83 ? -5.311 11.589 -3.338 1.00 91.56 83 GLY A O 1
ATOM 629 N N . ILE A 1 84 ? -3.606 12.753 -4.242 1.00 92.44 84 ILE A N 1
ATOM 630 C CA . ILE A 1 84 ? -4.127 14.078 -3.885 1.00 92.44 84 ILE A CA 1
ATOM 631 C C . ILE A 1 84 ? -5.481 14.322 -4.557 1.00 92.44 84 ILE A C 1
ATOM 633 O O . ILE A 1 84 ? -6.434 14.719 -3.886 1.00 92.44 84 ILE A O 1
ATOM 637 N N . LEU A 1 85 ? -5.589 14.051 -5.862 1.00 92.06 85 LEU A N 1
ATOM 638 C CA . LEU A 1 85 ? -6.848 14.199 -6.593 1.00 92.06 85 LEU A CA 1
ATOM 639 C C . LEU A 1 85 ? -7.931 13.288 -6.010 1.00 92.06 85 LEU A C 1
ATOM 641 O O . LEU A 1 85 ? -9.041 13.744 -5.749 1.00 92.06 85 LEU A O 1
ATOM 645 N N . PHE A 1 86 ? -7.616 12.021 -5.754 1.00 89.56 86 PHE A N 1
ATOM 646 C CA . PHE A 1 86 ? -8.577 11.082 -5.189 1.00 89.56 86 PHE A CA 1
ATOM 647 C C . PHE A 1 86 ? -9.054 11.503 -3.794 1.00 89.56 86 PHE A C 1
ATOM 649 O O . PHE A 1 86 ? -10.259 11.521 -3.540 1.00 89.56 86 PHE A O 1
ATOM 656 N N . ALA A 1 87 ? -8.136 11.904 -2.912 1.00 88.81 87 ALA A N 1
ATOM 657 C CA . ALA A 1 87 ? -8.477 12.412 -1.588 1.00 88.81 87 ALA A CA 1
ATOM 658 C C . ALA A 1 87 ? -9.370 13.659 -1.672 1.00 88.81 87 ALA A C 1
ATOM 660 O O . ALA A 1 87 ? -10.333 13.775 -0.916 1.00 88.81 87 ALA A O 1
ATOM 661 N N . PHE A 1 88 ? -9.097 14.557 -2.623 1.00 87.81 88 PHE A N 1
ATOM 662 C CA . PHE A 1 88 ? -9.913 15.746 -2.855 1.00 87.81 88 PHE A CA 1
ATOM 663 C C . PHE A 1 88 ? -11.341 15.404 -3.310 1.00 87.81 88 PHE A C 1
ATOM 665 O O . PHE A 1 88 ? -12.297 15.983 -2.799 1.00 87.81 88 PHE A O 1
ATOM 672 N N . TYR A 1 89 ? -11.504 14.454 -4.236 1.00 84.81 89 TYR A N 1
ATOM 673 C CA . TYR A 1 89 ? -12.823 14.090 -4.769 1.00 84.81 89 TYR A CA 1
ATOM 674 C C . TYR A 1 89 ? -13.644 13.200 -3.833 1.00 84.81 89 TYR A C 1
ATOM 676 O O . TYR A 1 89 ? -14.859 13.365 -3.737 1.00 84.81 89 TYR A O 1
ATOM 684 N N . GLN A 1 90 ? -13.001 12.238 -3.170 1.00 84.94 90 GLN A N 1
ATOM 685 C CA . GLN A 1 90 ? -13.697 11.148 -2.487 1.00 84.94 90 GLN A CA 1
ATOM 686 C C . GLN A 1 90 ? -13.529 11.164 -0.964 1.00 84.94 90 GLN A C 1
ATOM 688 O O . GLN A 1 90 ? -14.225 10.413 -0.280 1.00 84.94 90 GLN A O 1
ATOM 693 N N . GLY A 1 91 ? -12.662 12.024 -0.417 1.00 78.75 91 GLY A N 1
ATOM 694 C CA . GLY A 1 91 ? -12.279 12.017 0.999 1.00 78.75 91 GLY A CA 1
ATOM 695 C C . GLY A 1 91 ? -13.451 12.077 1.980 1.00 78.75 91 GLY A C 1
ATOM 696 O O . GLY A 1 91 ? -13.451 11.355 2.970 1.00 78.75 91 GLY A O 1
ATOM 697 N N . SER A 1 92 ? -14.496 12.850 1.674 1.00 76.62 92 SER A N 1
ATOM 698 C CA . SER A 1 92 ? -15.689 12.991 2.528 1.00 76.62 92 SER A CA 1
ATOM 699 C C . SER A 1 92 ? -16.578 11.743 2.595 1.00 76.62 92 SER A C 1
ATOM 701 O O . SER A 1 92 ? -17.395 11.618 3.503 1.00 76.62 92 SER A O 1
ATOM 703 N N . ASN A 1 93 ? -16.432 10.810 1.652 1.00 77.81 93 ASN A N 1
ATOM 704 C CA . ASN A 1 93 ? -17.279 9.622 1.534 1.00 77.81 93 ASN A CA 1
ATOM 705 C C . ASN A 1 93 ? -16.604 8.339 2.044 1.00 77.81 93 ASN A C 1
ATOM 707 O O . ASN A 1 93 ? -17.264 7.296 2.105 1.00 77.81 93 ASN A O 1
ATOM 711 N N . LEU A 1 94 ? -15.312 8.383 2.387 1.00 73.75 94 LEU A N 1
ATOM 712 C CA . LEU A 1 94 ? -14.540 7.195 2.773 1.00 73.75 94 LEU A CA 1
ATOM 713 C C . LEU A 1 94 ? -15.018 6.589 4.103 1.00 73.75 94 LEU A C 1
ATOM 715 O O . LEU A 1 94 ? -15.092 5.366 4.227 1.00 73.75 94 LEU A O 1
ATOM 719 N N . ASP A 1 95 ? -15.451 7.424 5.049 1.00 70.25 95 ASP A N 1
ATOM 720 C CA . ASP A 1 95 ? -15.900 6.968 6.373 1.00 70.25 95 ASP A CA 1
ATOM 721 C C . ASP A 1 95 ? -17.293 6.315 6.341 1.00 70.25 95 ASP A C 1
ATOM 723 O O . ASP A 1 95 ? -17.618 5.482 7.186 1.00 70.25 95 ASP A O 1
ATOM 727 N N . SER A 1 96 ? -18.112 6.637 5.331 1.00 74.44 96 SER A N 1
ATOM 728 C CA . SER A 1 96 ? -19.509 6.182 5.239 1.00 74.44 96 SER A CA 1
ATOM 729 C C . SER A 1 96 ? -19.659 4.668 5.049 1.00 74.44 96 SER A C 1
ATOM 731 O O . SER A 1 96 ? -20.657 4.087 5.469 1.00 74.44 96 SER A O 1
ATOM 733 N N . ASN A 1 97 ? -18.676 4.019 4.414 1.00 81.12 97 ASN A N 1
ATOM 734 C CA . ASN A 1 97 ? -18.729 2.606 4.035 1.00 81.12 97 ASN A CA 1
ATOM 735 C C . ASN A 1 97 ? -17.354 1.939 4.169 1.00 81.12 97 ASN A C 1
ATOM 737 O O . ASN A 1 97 ? -16.812 1.393 3.204 1.00 81.12 97 ASN A O 1
ATOM 741 N N . ALA A 1 98 ? -16.783 1.968 5.377 1.00 79.75 98 ALA A N 1
ATOM 742 C CA . ALA A 1 98 ? -15.402 1.540 5.607 1.00 79.75 98 ALA A CA 1
ATOM 743 C C . ALA A 1 98 ? -15.093 0.108 5.115 1.00 79.75 98 ALA A C 1
ATOM 745 O O . ALA A 1 98 ? -14.026 -0.142 4.561 1.00 79.75 98 ALA A O 1
ATOM 746 N N . LYS A 1 99 ? -16.045 -0.831 5.232 1.00 82.31 99 LYS A N 1
ATOM 747 C CA . LYS A 1 99 ? -15.876 -2.213 4.740 1.00 82.31 99 LYS A CA 1
ATOM 748 C C . LYS A 1 99 ? -15.751 -2.291 3.214 1.00 82.31 99 LYS A C 1
ATOM 750 O O . LYS A 1 99 ? -14.915 -3.034 2.709 1.00 82.31 99 LYS A O 1
ATOM 755 N N . MET A 1 100 ? -16.571 -1.530 2.485 1.00 88.50 100 MET A N 1
ATOM 756 C CA . MET A 1 100 ? -16.534 -1.504 1.019 1.00 88.50 100 MET A CA 1
ATOM 757 C C . MET A 1 100 ? -15.243 -0.847 0.535 1.00 88.50 100 MET A C 1
ATOM 759 O O . MET A 1 100 ? -14.550 -1.411 -0.304 1.00 88.50 100 MET A O 1
ATOM 763 N N . TRP A 1 101 ? -14.888 0.307 1.103 1.00 86.50 101 TRP A N 1
ATOM 764 C CA . TRP A 1 101 ? -13.655 1.008 0.746 1.00 86.50 101 TRP A CA 1
ATOM 765 C C . TRP A 1 101 ? -12.405 0.191 1.051 1.00 86.50 101 TRP A C 1
ATOM 767 O O . TRP A 1 101 ? -11.447 0.263 0.287 1.00 86.50 101 TRP A O 1
ATOM 777 N N . ARG A 1 102 ? -12.432 -0.643 2.099 1.00 86.69 102 ARG A N 1
ATOM 778 C CA . ARG A 1 102 ? -11.337 -1.567 2.402 1.00 86.69 102 ARG A CA 1
ATOM 779 C C . ARG A 1 102 ? -11.170 -2.621 1.311 1.00 86.69 102 ARG A C 1
ATOM 781 O O . ARG A 1 102 ? -10.062 -2.809 0.830 1.00 86.69 102 ARG A O 1
ATOM 788 N N . LEU A 1 103 ? -12.268 -3.229 0.859 1.00 88.19 103 LEU A N 1
ATOM 789 C CA . LEU A 1 103 ? -12.234 -4.190 -0.246 1.00 88.19 103 LEU A CA 1
ATOM 790 C C . LEU A 1 103 ? -11.744 -3.548 -1.554 1.00 88.19 103 LEU A C 1
ATOM 792 O O . LEU A 1 103 ? -10.952 -4.145 -2.279 1.00 88.19 103 LEU A O 1
ATOM 796 N N . VAL A 1 104 ? -12.199 -2.327 -1.853 1.00 89.94 104 VAL A N 1
ATOM 797 C CA . VAL A 1 104 ? -11.749 -1.587 -3.042 1.00 89.94 104 VAL A CA 1
ATOM 798 C C . VAL A 1 104 ? -10.260 -1.250 -2.938 1.00 89.94 104 VAL A C 1
ATOM 800 O O . VAL A 1 104 ? -9.548 -1.378 -3.930 1.00 89.94 104 VAL A O 1
ATOM 803 N N . ALA A 1 105 ? -9.774 -0.867 -1.753 1.00 89.31 105 ALA A N 1
ATOM 804 C CA . ALA A 1 105 ? -8.353 -0.629 -1.520 1.00 89.31 105 ALA A CA 1
ATOM 805 C C . ALA A 1 105 ? -7.531 -1.902 -1.765 1.00 89.31 105 ALA A C 1
ATOM 807 O O . ALA A 1 105 ? -6.571 -1.862 -2.526 1.00 89.31 105 ALA A O 1
ATOM 808 N N . ASP A 1 106 ? -7.941 -3.042 -1.205 1.00 89.69 106 ASP A N 1
ATOM 809 C CA . ASP A 1 106 ? -7.236 -4.315 -1.395 1.00 89.69 106 ASP A CA 1
ATOM 810 C C . ASP A 1 106 ? -7.193 -4.722 -2.881 1.00 89.69 106 ASP A C 1
ATOM 812 O O . ASP A 1 106 ? -6.144 -5.107 -3.397 1.00 89.69 106 ASP A O 1
ATOM 816 N N . PHE A 1 107 ? -8.297 -4.544 -3.613 1.00 92.19 107 PHE A N 1
ATOM 817 C CA . PHE A 1 107 ? -8.344 -4.799 -5.056 1.00 92.19 107 PHE A CA 1
ATOM 818 C C . PHE A 1 107 ? -7.415 -3.872 -5.859 1.00 92.19 107 PHE A C 1
ATOM 820 O O . PHE A 1 107 ? -6.692 -4.326 -6.747 1.00 92.19 107 PHE A O 1
ATOM 827 N N . MET A 1 108 ? -7.405 -2.574 -5.548 1.00 93.12 108 MET A N 1
ATOM 828 C CA . MET A 1 108 ? -6.533 -1.595 -6.208 1.00 93.12 108 MET A CA 1
ATOM 829 C C . MET A 1 108 ? -5.053 -1.841 -5.885 1.00 93.12 108 MET A C 1
ATOM 831 O O . MET A 1 108 ? -4.190 -1.645 -6.746 1.00 93.12 108 MET A O 1
ATOM 835 N N . ASN A 1 109 ? -4.743 -2.323 -4.683 1.00 93.31 109 ASN A N 1
ATOM 836 C CA . ASN A 1 109 ? -3.389 -2.708 -4.307 1.00 93.31 109 ASN A CA 1
ATOM 837 C C . ASN A 1 109 ? -2.890 -3.864 -5.175 1.00 93.31 109 ASN A C 1
ATOM 839 O O . ASN A 1 109 ? -1.793 -3.820 -5.732 1.00 93.31 109 ASN A O 1
ATOM 843 N N . ASP A 1 110 ? -3.737 -4.881 -5.322 1.00 93.12 110 ASP A N 1
ATOM 844 C CA . ASP A 1 110 ? -3.452 -6.081 -6.096 1.00 93.12 110 ASP A CA 1
ATOM 845 C C . ASP A 1 110 ? -3.292 -5.762 -7.581 1.00 93.12 110 ASP A C 1
ATOM 847 O O . ASP A 1 110 ? -2.368 -6.262 -8.222 1.00 93.12 110 ASP A O 1
ATOM 851 N N . LEU A 1 111 ? -4.127 -4.864 -8.111 1.00 94.62 111 LEU A N 1
ATOM 852 C CA . LEU A 1 111 ? -3.980 -4.339 -9.464 1.00 94.62 111 LEU A CA 1
ATOM 853 C C . LEU A 1 111 ? -2.638 -3.616 -9.642 1.00 94.62 111 LEU A C 1
ATOM 855 O O . LEU A 1 111 ? -1.955 -3.830 -10.641 1.00 94.62 111 LEU A O 1
ATOM 859 N N . GLY A 1 112 ? -2.236 -2.796 -8.669 1.00 94.69 112 GLY A N 1
ATOM 860 C CA . GLY A 1 112 ? -0.956 -2.093 -8.698 1.00 94.69 112 GLY A CA 1
ATOM 861 C C . GLY A 1 112 ? 0.242 -3.044 -8.718 1.00 94.69 112 GLY A C 1
ATOM 862 O O . GLY A 1 112 ? 1.126 -2.896 -9.560 1.00 94.69 112 GLY A O 1
ATOM 863 N N . MET A 1 113 ? 0.237 -4.058 -7.849 1.00 92.88 113 MET A N 1
ATOM 864 C CA . MET A 1 113 ? 1.275 -5.097 -7.822 1.00 92.88 113 MET A CA 1
ATOM 865 C C . MET A 1 113 ? 1.280 -5.949 -9.097 1.00 92.88 113 MET A C 1
ATOM 867 O O . MET A 1 113 ? 2.335 -6.361 -9.575 1.00 92.88 113 MET A O 1
ATOM 871 N N . LEU A 1 114 ? 0.108 -6.199 -9.686 1.00 94.62 114 LEU A N 1
ATOM 872 C CA . LEU A 1 114 ? 0.007 -6.896 -10.965 1.00 94.62 114 LEU A CA 1
ATOM 873 C C . LEU A 1 114 ? 0.637 -6.079 -12.100 1.00 94.62 114 LEU A C 1
ATOM 875 O O . LEU A 1 114 ? 1.342 -6.647 -12.927 1.00 94.62 114 LEU A O 1
ATOM 879 N N . MET A 1 115 ? 0.419 -4.761 -12.143 1.00 94.25 115 MET A N 1
ATOM 880 C CA . MET A 1 115 ? 1.042 -3.894 -13.153 1.00 94.25 115 MET A CA 1
ATOM 881 C C . MET A 1 115 ? 2.570 -3.923 -13.057 1.00 94.25 115 MET A C 1
ATOM 883 O O . MET A 1 115 ? 3.247 -4.082 -14.071 1.00 94.25 115 MET A O 1
ATOM 887 N N . ASP A 1 116 ? 3.116 -3.844 -11.845 1.00 92.56 116 ASP A N 1
ATOM 888 C CA . ASP A 1 116 ? 4.555 -3.976 -11.601 1.00 92.56 116 ASP A CA 1
ATOM 889 C C . ASP A 1 116 ? 5.087 -5.346 -12.068 1.00 92.56 116 ASP A C 1
ATOM 891 O O . ASP A 1 116 ? 6.113 -5.408 -12.745 1.00 92.56 116 ASP A O 1
ATOM 895 N N . LEU A 1 117 ? 4.364 -6.438 -11.789 1.00 93.44 117 LEU A N 1
ATOM 896 C CA . LEU A 1 117 ? 4.733 -7.792 -12.223 1.00 93.44 117 LEU A CA 1
ATOM 897 C C . LEU A 1 117 ? 4.692 -7.960 -13.751 1.00 93.44 117 LEU A C 1
ATOM 899 O O . LEU A 1 117 ? 5.492 -8.705 -14.313 1.00 93.44 117 LEU A O 1
ATOM 903 N N . LEU A 1 118 ? 3.766 -7.275 -14.427 1.00 92.31 118 LEU A N 1
ATOM 904 C CA . LEU A 1 118 ? 3.633 -7.292 -15.886 1.00 92.31 118 LEU A CA 1
ATOM 905 C C . LEU A 1 118 ? 4.618 -6.349 -16.586 1.00 92.31 118 LEU A C 1
ATOM 907 O O . LEU A 1 118 ? 4.884 -6.533 -17.773 1.00 92.31 118 LEU A O 1
ATOM 911 N N . SER A 1 119 ? 5.179 -5.365 -15.879 1.00 92.56 119 SER A N 1
ATOM 912 C CA . SER A 1 119 ? 6.080 -4.360 -16.456 1.00 92.56 119 SER A CA 1
ATOM 913 C C . SER A 1 119 ? 7.267 -4.927 -17.261 1.00 92.56 119 SER A C 1
ATOM 915 O O . SER A 1 119 ? 7.540 -4.371 -18.330 1.00 92.56 119 SER A O 1
ATOM 917 N N . PRO A 1 120 ? 7.918 -6.055 -16.887 1.00 90.81 120 PRO A N 1
ATOM 918 C CA . PRO A 1 120 ? 9.011 -6.623 -17.681 1.00 90.81 120 PRO A CA 1
ATOM 919 C C . PRO A 1 120 ? 8.553 -7.195 -19.030 1.00 90.81 120 PRO A C 1
ATOM 921 O O . PRO A 1 120 ? 9.350 -7.291 -19.960 1.00 90.81 120 PRO A O 1
ATOM 924 N N . LEU A 1 121 ? 7.279 -7.587 -19.153 1.00 92.25 121 LEU A N 1
ATOM 925 C CA . LEU A 1 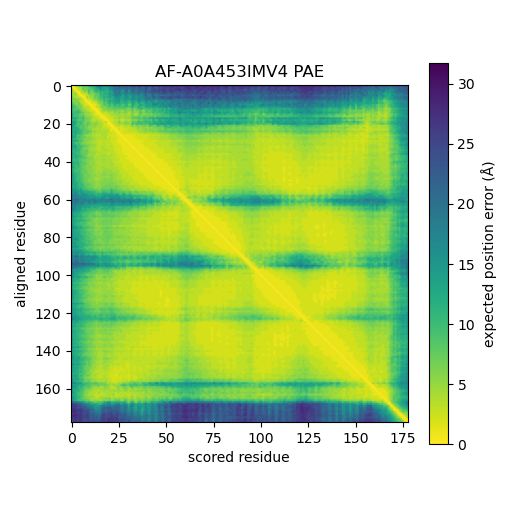121 ? 6.731 -8.188 -20.375 1.00 92.25 121 LEU A CA 1
ATOM 926 C C . LEU A 1 121 ? 6.463 -7.148 -21.470 1.00 92.25 121 LEU A C 1
ATOM 928 O O . LEU A 1 121 ? 6.351 -7.506 -22.642 1.00 92.25 121 LEU A O 1
ATOM 932 N N . PHE A 1 122 ? 6.387 -5.863 -21.107 1.00 91.94 122 PHE A N 1
ATOM 933 C CA . PHE A 1 122 ? 6.048 -4.775 -22.025 1.00 91.94 122 PHE A CA 1
ATOM 934 C C . PHE A 1 122 ? 7.061 -3.616 -21.967 1.00 91.94 122 PHE A C 1
ATOM 936 O O . PHE A 1 122 ? 6.692 -2.498 -21.594 1.00 91.94 122 PHE A O 1
ATOM 943 N N . PRO A 1 123 ? 8.323 -3.814 -22.402 1.00 86.56 123 PRO A N 1
ATOM 944 C CA . PRO A 1 123 ? 9.360 -2.779 -22.322 1.00 86.56 123 PRO A CA 1
ATOM 945 C C . PRO A 1 123 ? 8.984 -1.464 -23.025 1.00 86.56 123 PRO A C 1
ATOM 947 O O . PRO A 1 123 ? 9.308 -0.382 -22.544 1.00 86.56 123 PRO A O 1
ATOM 950 N N . SER A 1 124 ? 8.247 -1.535 -24.141 1.00 89.62 124 SER A N 1
ATOM 951 C CA . SER A 1 124 ? 7.810 -0.357 -24.909 1.00 89.62 124 SER A CA 1
ATOM 952 C C . SER A 1 124 ? 6.756 0.500 -24.198 1.00 89.62 124 SER A C 1
ATOM 954 O O . SER A 1 124 ? 6.615 1.677 -24.518 1.00 89.62 124 SER A O 1
ATOM 956 N N . SER A 1 125 ? 6.011 -0.067 -23.246 1.00 92.00 125 SER A N 1
ATOM 957 C CA . SER A 1 125 ? 4.941 0.618 -22.501 1.00 92.00 125 SER A CA 1
ATOM 958 C C . SER A 1 125 ? 5.227 0.699 -21.001 1.00 92.00 125 SER A C 1
ATOM 960 O O . SER A 1 125 ? 4.342 1.052 -20.222 1.00 92.00 125 SER A O 1
ATOM 962 N N . LEU A 1 126 ? 6.469 0.416 -20.603 1.00 92.25 126 LEU A N 1
ATOM 963 C CA . LEU A 1 126 ? 6.910 0.296 -19.218 1.00 92.25 126 LEU A CA 1
ATOM 964 C C . LEU A 1 126 ? 6.502 1.497 -18.359 1.00 92.25 126 LEU A C 1
ATOM 966 O O . LEU A 1 126 ? 5.833 1.319 -17.348 1.00 92.25 126 LEU A O 1
ATOM 970 N N . ILE A 1 127 ? 6.813 2.723 -18.794 1.00 92.69 127 ILE A N 1
ATOM 971 C CA . ILE A 1 127 ? 6.514 3.941 -18.017 1.00 92.69 127 ILE A CA 1
ATOM 972 C C . ILE A 1 127 ? 5.008 4.091 -17.775 1.00 92.69 127 ILE A C 1
ATOM 974 O O . ILE A 1 127 ? 4.593 4.450 -16.678 1.00 92.69 127 ILE A O 1
ATOM 978 N N . ILE A 1 128 ? 4.180 3.782 -18.775 1.00 94.25 128 ILE A N 1
ATOM 979 C CA . ILE A 1 128 ? 2.721 3.897 -18.658 1.00 94.25 128 ILE A CA 1
ATOM 980 C C . ILE A 1 128 ? 2.203 2.887 -17.631 1.00 94.25 128 ILE A C 1
ATOM 982 O O . ILE A 1 128 ? 1.440 3.256 -16.742 1.00 94.25 128 ILE A O 1
ATOM 986 N N . ILE A 1 129 ? 2.651 1.633 -17.721 1.00 94.50 129 ILE A N 1
ATOM 987 C CA . ILE A 1 129 ? 2.254 0.560 -16.801 1.00 94.50 129 ILE A CA 1
ATOM 988 C C . ILE A 1 129 ? 2.686 0.892 -15.368 1.00 94.50 129 ILE A C 1
ATOM 990 O O . ILE A 1 129 ? 1.880 0.783 -14.445 1.00 94.50 129 ILE A O 1
ATOM 994 N N . MET A 1 130 ? 3.917 1.377 -15.185 1.00 93.56 130 MET A N 1
ATOM 995 C CA . MET A 1 130 ? 4.429 1.812 -13.883 1.00 93.56 130 MET A CA 1
ATOM 996 C C . MET A 1 130 ? 3.599 2.951 -13.290 1.00 93.56 130 MET A C 1
ATOM 998 O O . MET A 1 130 ? 3.223 2.903 -12.119 1.00 93.56 130 MET A O 1
ATOM 1002 N N . CYS A 1 131 ? 3.277 3.970 -14.090 1.00 95.19 131 CYS A N 1
ATOM 1003 C CA . CYS A 1 131 ? 2.453 5.089 -13.643 1.00 95.19 131 CYS A CA 1
ATOM 1004 C C . CYS A 1 131 ? 1.034 4.640 -13.263 1.00 95.19 131 CYS A C 1
ATOM 1006 O O . CYS A 1 131 ? 0.524 5.073 -12.233 1.00 95.19 131 CYS A O 1
ATOM 1008 N N . LEU A 1 132 ? 0.413 3.740 -14.034 1.00 95.06 132 LEU A N 1
ATOM 1009 C CA . LEU A 1 132 ? -0.894 3.161 -13.696 1.00 95.06 132 LEU A CA 1
ATOM 1010 C C . LEU A 1 132 ? -0.838 2.346 -12.397 1.00 95.06 132 LEU A C 1
ATOM 1012 O O . LEU A 1 132 ? -1.704 2.502 -11.535 1.00 95.06 132 LEU A O 1
ATOM 1016 N N . GLY A 1 133 ? 0.204 1.530 -12.216 1.00 94.50 133 GLY A N 1
ATOM 1017 C CA . GLY A 1 133 ? 0.419 0.777 -10.981 1.00 94.50 133 GLY A CA 1
ATOM 1018 C C . GLY A 1 133 ? 0.612 1.687 -9.763 1.00 94.50 133 GLY A C 1
ATOM 1019 O O . GLY A 1 133 ? 0.060 1.429 -8.691 1.00 94.50 133 GLY A O 1
ATOM 1020 N N . SER A 1 134 ? 1.342 2.791 -9.932 1.00 94.31 134 SER A N 1
ATOM 1021 C CA . SER A 1 134 ? 1.544 3.819 -8.903 1.00 94.31 134 SER A CA 1
ATOM 1022 C C . SER A 1 134 ? 0.257 4.559 -8.546 1.00 94.31 134 SER A C 1
ATOM 1024 O O . SER A 1 134 ? -0.058 4.718 -7.368 1.00 94.31 134 SER A O 1
ATOM 1026 N N . LEU A 1 135 ? -0.545 4.945 -9.543 1.00 94.50 135 LEU A N 1
ATOM 1027 C CA . LEU A 1 135 ? -1.865 5.548 -9.331 1.00 94.50 135 LEU A CA 1
ATOM 1028 C C . LEU A 1 135 ? -2.782 4.630 -8.517 1.00 94.50 135 LEU A C 1
ATOM 1030 O O . LEU A 1 135 ? -3.396 5.073 -7.547 1.00 94.50 135 LEU A O 1
ATOM 1034 N N . SER A 1 136 ? -2.825 3.344 -8.873 1.00 93.94 136 SER A N 1
ATOM 1035 C CA . SER A 1 136 ? -3.627 2.332 -8.177 1.00 93.94 136 SER A CA 1
ATOM 1036 C C . SER A 1 136 ? -3.213 2.168 -6.707 1.00 93.94 136 SER A C 1
ATOM 1038 O O . SER A 1 136 ? -4.051 2.124 -5.801 1.00 93.94 136 SER A O 1
ATOM 1040 N N . ARG A 1 137 ? -1.903 2.147 -6.431 1.00 91.44 137 ARG A N 1
ATOM 1041 C CA . ARG A 1 137 ? -1.378 2.075 -5.057 1.00 91.44 137 ARG A CA 1
ATO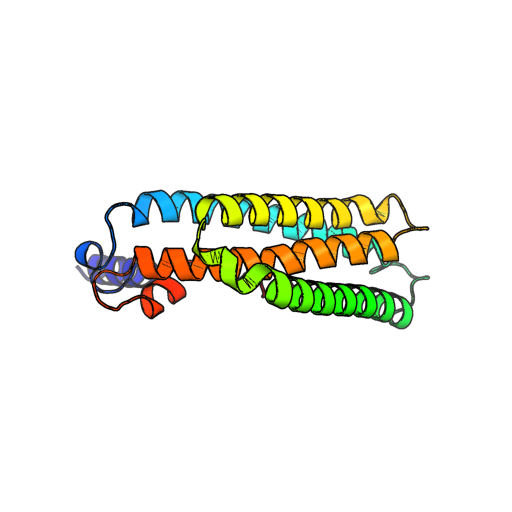M 1042 C C . ARG A 1 137 ? -1.582 3.365 -4.275 1.00 91.44 137 ARG A C 1
ATOM 1044 O O . ARG A 1 137 ? -1.860 3.316 -3.082 1.00 91.44 137 ARG A O 1
ATOM 1051 N N . SER A 1 138 ? -1.513 4.514 -4.934 1.00 92.25 138 SER A N 1
ATOM 1052 C CA . SER A 1 138 ? -1.795 5.797 -4.296 1.00 92.25 138 SER A CA 1
ATOM 1053 C C . SER A 1 138 ? -3.253 5.899 -3.838 1.00 92.25 138 SER A C 1
ATOM 1055 O O . SER A 1 138 ? -3.525 6.245 -2.687 1.00 92.25 138 SER A O 1
ATOM 1057 N N . PHE A 1 139 ? -4.197 5.476 -4.687 1.00 90.50 139 PHE A N 1
ATOM 1058 C CA . PHE A 1 139 ? -5.603 5.309 -4.306 1.00 90.50 139 PHE A CA 1
ATOM 1059 C C . PHE A 1 139 ? -5.745 4.389 -3.086 1.00 90.50 139 PHE A C 1
ATOM 1061 O O . PHE A 1 139 ? -6.426 4.725 -2.114 1.00 90.50 139 PHE A O 1
ATOM 1068 N N . THR A 1 140 ? -5.071 3.236 -3.131 1.00 91.94 140 THR A N 1
ATOM 1069 C CA . THR A 1 140 ? -5.075 2.250 -2.043 1.00 91.94 140 THR A CA 1
ATOM 1070 C C . THR A 1 140 ? -4.610 2.881 -0.739 1.00 91.94 140 THR A C 1
ATOM 1072 O O . THR A 1 140 ? -5.257 2.688 0.285 1.00 91.94 140 THR A O 1
ATOM 1075 N N . GLY A 1 141 ? -3.524 3.658 -0.768 1.00 88.56 141 GLY A N 1
ATOM 1076 C CA . GLY A 1 141 ? -2.981 4.331 0.409 1.00 88.56 141 GLY A CA 1
ATOM 1077 C C . GLY A 1 141 ? -3.995 5.265 1.068 1.00 88.56 141 GLY A C 1
ATOM 1078 O O . GLY A 1 141 ? -4.174 5.218 2.285 1.00 88.56 141 GLY A O 1
ATOM 1079 N N . VAL A 1 142 ? -4.720 6.054 0.271 1.00 89.62 142 VAL A N 1
ATOM 1080 C CA . VAL A 1 142 ? -5.760 6.964 0.778 1.00 89.62 142 VAL A CA 1
ATOM 1081 C C . VAL A 1 142 ? -6.948 6.186 1.358 1.00 89.62 142 VAL A C 1
ATOM 1083 O O . VAL A 1 142 ? -7.348 6.431 2.497 1.00 89.62 142 VAL A O 1
ATOM 1086 N N . ALA A 1 143 ? -7.501 5.227 0.608 1.00 88.75 143 ALA A N 1
ATOM 1087 C CA . ALA A 1 143 ? -8.669 4.456 1.040 1.00 88.75 143 ALA A CA 1
ATOM 1088 C C . ALA A 1 143 ? -8.360 3.554 2.252 1.00 88.75 143 ALA A C 1
ATOM 1090 O O . ALA A 1 143 ? -9.123 3.518 3.220 1.00 88.75 143 ALA A O 1
ATOM 1091 N N . SER A 1 144 ? -7.217 2.866 2.251 1.00 86.31 144 SER A N 1
ATOM 1092 C CA . SER A 1 144 ? -6.746 2.060 3.384 1.00 86.31 144 SER A CA 1
ATOM 1093 C C . SER A 1 144 ? -6.480 2.931 4.614 1.00 86.31 144 SER A C 1
ATOM 1095 O O . SER A 1 144 ? -6.907 2.589 5.715 1.00 86.31 144 SER A O 1
ATOM 1097 N N . GLY A 1 145 ? -5.870 4.109 4.434 1.00 85.94 145 GLY A N 1
ATOM 1098 C CA . GLY A 1 145 ? -5.636 5.065 5.516 1.00 85.94 145 GLY A CA 1
ATOM 1099 C C . GLY A 1 145 ? -6.925 5.503 6.215 1.00 85.94 145 GLY A C 1
ATOM 1100 O O . GLY A 1 145 ? -7.016 5.413 7.440 1.00 85.94 145 GLY A O 1
ATOM 1101 N N . ALA A 1 146 ? -7.936 5.910 5.442 1.00 85.44 146 ALA A N 1
ATOM 1102 C CA . ALA A 1 146 ? -9.231 6.333 5.976 1.00 85.44 146 ALA A CA 1
ATOM 1103 C C . ALA A 1 146 ? -9.981 5.181 6.669 1.00 85.44 146 ALA A C 1
ATOM 1105 O O . ALA A 1 146 ? -10.409 5.301 7.817 1.00 85.44 146 ALA A O 1
ATOM 1106 N N . THR A 1 147 ? -10.075 4.017 6.019 1.00 86.00 147 THR A N 1
ATOM 1107 C CA . THR A 1 147 ? -10.773 2.852 6.592 1.00 86.00 147 THR A CA 1
ATOM 1108 C C . THR A 1 147 ? -10.094 2.322 7.850 1.00 86.00 147 THR A C 1
ATOM 1110 O O . THR A 1 147 ? -10.777 1.933 8.797 1.00 86.00 147 THR A O 1
ATOM 1113 N N . ARG A 1 148 ? -8.758 2.363 7.909 1.00 83.44 148 ARG A N 1
ATOM 1114 C CA . ARG A 1 148 ? -7.989 2.039 9.113 1.00 83.44 148 ARG A CA 1
ATOM 1115 C C . ARG A 1 148 ? -8.268 3.028 10.237 1.00 83.44 148 ARG A C 1
ATOM 1117 O O . ARG A 1 148 ? -8.463 2.589 11.362 1.00 83.44 148 ARG A O 1
ATOM 1124 N N . ALA A 1 149 ? -8.335 4.328 9.953 1.00 85.62 149 ALA A N 1
ATOM 1125 C CA . ALA A 1 149 ? -8.692 5.322 10.964 1.00 85.62 149 ALA A CA 1
ATOM 1126 C C . ALA A 1 149 ? -10.083 5.040 11.560 1.00 85.62 149 ALA A C 1
ATOM 1128 O O . ALA A 1 149 ? -10.223 5.000 12.783 1.00 85.62 149 ALA A O 1
ATOM 1129 N N . ALA A 1 150 ? -11.079 4.747 10.717 1.00 84.75 150 ALA A N 1
ATOM 1130 C CA . ALA A 1 150 ? -12.420 4.368 11.163 1.00 84.75 150 ALA A CA 1
ATOM 1131 C C . ALA A 1 150 ? -12.424 3.074 12.006 1.00 84.75 150 ALA A C 1
ATOM 1133 O O . ALA A 1 150 ? -13.062 3.024 13.058 1.00 84.75 150 ALA A O 1
ATOM 1134 N N . LEU A 1 151 ? -11.678 2.043 11.591 1.00 84.25 151 LEU A N 1
ATOM 1135 C CA . LEU A 1 151 ? -11.541 0.784 12.337 1.00 84.25 151 LEU A CA 1
ATOM 1136 C C . LEU A 1 151 ? -10.853 0.984 13.692 1.00 84.25 151 LEU A C 1
ATOM 1138 O O . LEU A 1 151 ? -11.318 0.461 14.699 1.00 84.25 151 LEU A O 1
ATOM 1142 N N . THR A 1 152 ? -9.782 1.773 13.746 1.00 85.62 152 THR A N 1
ATOM 1143 C CA . THR A 1 152 ? -9.084 2.097 14.995 1.00 85.62 152 THR A CA 1
ATOM 1144 C C . THR A 1 152 ? -10.008 2.804 15.985 1.00 85.62 152 THR A C 1
ATOM 1146 O O . THR A 1 152 ? -9.977 2.491 17.173 1.00 85.62 152 THR A O 1
ATOM 1149 N N . GLN A 1 153 ? -10.849 3.729 15.511 1.00 86.44 153 GLN A N 1
ATOM 1150 C CA . GLN A 1 153 ? -11.856 4.381 16.354 1.00 86.44 153 GLN A CA 1
ATOM 1151 C C . GLN A 1 153 ? -12.925 3.392 16.832 1.00 86.44 153 GLN A C 1
ATOM 1153 O O . GLN A 1 153 ? -13.296 3.423 17.999 1.00 86.44 153 GLN A O 1
ATOM 1158 N N . HIS A 1 154 ? -13.375 2.480 15.965 1.00 86.94 154 HIS A N 1
ATOM 1159 C CA . HIS A 1 154 ? -14.318 1.417 16.335 1.00 86.94 154 HIS A CA 1
ATOM 1160 C C . HIS A 1 154 ? -13.757 0.490 17.422 1.00 86.94 154 HIS A C 1
ATOM 1162 O O . HIS A 1 154 ? -14.467 0.154 18.365 1.00 86.94 154 HIS A O 1
ATOM 1168 N N . PHE A 1 155 ? -12.480 0.107 17.329 1.00 85.69 155 PHE A N 1
ATOM 1169 C CA . PHE A 1 155 ? -11.844 -0.786 18.301 1.00 85.69 155 PHE A CA 1
ATOM 1170 C C . PHE A 1 155 ? -11.524 -0.118 19.646 1.00 85.69 155 PHE A C 1
ATOM 1172 O O . PHE A 1 155 ? -11.289 -0.830 20.621 1.00 85.69 155 PHE A O 1
ATOM 1179 N N . ALA A 1 156 ? -11.493 1.214 19.728 1.00 87.56 156 ALA A N 1
ATOM 1180 C CA . ALA A 1 156 ? -11.102 1.937 20.935 1.00 87.56 156 ALA A CA 1
ATOM 1181 C C . ALA A 1 156 ? -12.254 2.046 21.947 1.00 87.56 156 ALA A C 1
ATOM 1183 O O . ALA A 1 156 ? -13.206 2.793 21.737 1.00 87.56 156 ALA A O 1
ATOM 1184 N N . LEU A 1 157 ? -12.139 1.366 23.095 1.00 87.88 157 LEU A N 1
ATOM 1185 C CA . LEU A 1 157 ? -13.116 1.472 24.193 1.00 87.88 157 LEU A CA 1
ATOM 1186 C C . LEU A 1 157 ? -12.661 2.384 25.340 1.00 87.88 157 LEU A C 1
ATOM 1188 O O . LEU A 1 157 ? -13.483 2.812 26.147 1.00 87.88 157 LEU A O 1
ATOM 1192 N N . ALA A 1 158 ? -11.364 2.686 25.430 1.00 84.44 158 ALA A N 1
ATOM 1193 C CA . ALA A 1 158 ? -10.765 3.389 26.568 1.00 84.44 158 ALA A CA 1
ATOM 1194 C C . ALA A 1 158 ? -10.015 4.666 26.153 1.00 84.44 158 ALA A C 1
ATOM 1196 O O . ALA A 1 158 ? -9.012 5.026 26.765 1.00 84.44 158 ALA A O 1
ATOM 1197 N N . ASN A 1 159 ? -10.471 5.334 25.084 1.00 83.56 159 ASN A N 1
ATOM 1198 C CA . ASN A 1 159 ? -9.765 6.462 24.459 1.00 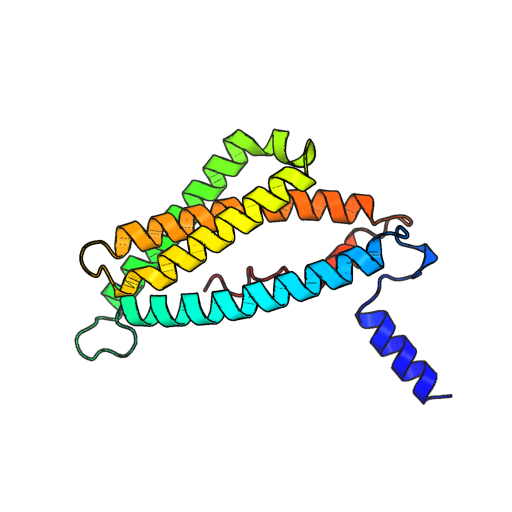83.56 159 ASN A CA 1
ATOM 1199 C C . ASN A 1 159 ? -8.307 6.109 24.076 1.00 83.56 159 ASN A C 1
ATOM 1201 O O . ASN A 1 159 ? -7.389 6.921 24.165 1.00 83.56 159 ASN A O 1
ATOM 1205 N N . ASN A 1 160 ? -8.101 4.855 23.666 1.00 83.44 160 ASN A N 1
ATOM 1206 C CA . ASN A 1 160 ? -6.814 4.212 23.396 1.00 83.44 160 ASN A CA 1
ATOM 1207 C C . ASN A 1 160 ? -6.545 4.022 21.891 1.00 83.44 160 ASN A C 1
ATOM 1209 O O . ASN A 1 160 ? -5.759 3.161 21.503 1.00 83.44 160 ASN A O 1
ATOM 1213 N N . ALA A 1 161 ? -7.170 4.834 21.032 1.00 81.81 161 ALA A N 1
ATOM 1214 C CA . ALA A 1 161 ? -7.040 4.742 19.575 1.00 81.81 161 ALA A CA 1
ATOM 1215 C C . ALA A 1 161 ? -5.578 4.828 19.094 1.00 81.81 161 ALA A C 1
ATOM 1217 O O . ALA A 1 161 ? -5.172 4.085 18.205 1.00 81.81 161 ALA A O 1
ATOM 1218 N N . ALA A 1 162 ? -4.761 5.689 19.710 1.00 81.38 162 ALA A N 1
ATOM 1219 C CA . ALA A 1 162 ? -3.340 5.807 19.376 1.00 81.38 162 ALA A CA 1
ATOM 1220 C C . ALA A 1 162 ? -2.551 4.527 19.704 1.00 81.38 162 ALA A C 1
ATOM 1222 O O . ALA A 1 162 ? -1.718 4.096 18.912 1.00 81.38 162 ALA A O 1
ATOM 1223 N N . ASP A 1 163 ? -2.846 3.898 20.844 1.00 81.00 163 ASP A N 1
ATOM 1224 C CA . ASP A 1 163 ? -2.182 2.669 21.279 1.00 81.00 163 ASP A CA 1
ATOM 1225 C C . ASP A 1 163 ? -2.589 1.467 20.415 1.00 81.00 163 ASP A C 1
ATOM 1227 O O . ASP A 1 163 ? -1.747 0.656 20.034 1.00 81.00 163 ASP A O 1
ATOM 1231 N N . ILE A 1 164 ? -3.864 1.402 20.014 1.00 80.81 164 ILE A N 1
ATOM 1232 C CA . ILE A 1 164 ? -4.345 0.433 19.023 1.00 80.81 164 ILE A CA 1
ATOM 1233 C C . ILE A 1 164 ? -3.625 0.656 17.692 1.00 80.81 164 ILE A C 1
ATOM 1235 O O . ILE A 1 164 ? -3.034 -0.278 17.162 1.00 80.81 164 ILE A O 1
ATOM 1239 N N . SER A 1 165 ? -3.599 1.889 17.176 1.00 80.31 165 SER A N 1
ATOM 1240 C CA . SER A 1 165 ? -2.937 2.190 15.901 1.00 80.31 165 SER A CA 1
ATOM 1241 C C . SER A 1 165 ? -1.445 1.854 15.906 1.00 80.31 165 SER A C 1
ATOM 1243 O O . SER A 1 165 ? -0.926 1.463 14.868 1.00 80.31 165 SER A O 1
ATOM 1245 N N . ALA A 1 166 ? -0.759 2.018 17.040 1.00 77.56 166 ALA A N 1
ATOM 1246 C CA . ALA A 1 166 ? 0.664 1.709 17.174 1.00 77.56 166 ALA A CA 1
ATOM 1247 C C . ALA A 1 166 ? 0.949 0.201 17.262 1.00 77.56 166 ALA A C 1
ATOM 1249 O O . ALA A 1 166 ? 2.045 -0.240 16.916 1.00 77.56 166 ALA A O 1
ATOM 1250 N N . LYS A 1 167 ? -0.014 -0.586 17.754 1.00 74.56 167 LYS A N 1
ATOM 1251 C CA . LYS A 1 167 ? 0.151 -2.023 18.017 1.00 74.56 167 LYS A CA 1
ATOM 1252 C C . LYS A 1 167 ? -0.519 -2.927 17.000 1.00 74.56 167 LYS A C 1
ATOM 1254 O O . LYS A 1 167 ? -0.239 -4.118 17.019 1.00 74.56 167 LYS A O 1
ATOM 1259 N N . VAL A 1 168 ? -1.358 -2.389 16.118 1.00 64.38 168 VAL A N 1
ATOM 1260 C CA . VAL A 1 168 ? -1.823 -3.074 14.906 1.00 64.38 168 VAL A CA 1
ATOM 1261 C C . VAL A 1 168 ? -0.618 -3.205 13.965 1.00 64.38 168 VAL A C 1
ATOM 1263 O O . VAL A 1 168 ? -0.231 -2.218 13.336 1.00 64.38 168 VAL A O 1
ATOM 1266 N N . PRO A 1 169 ? 0.035 -4.378 13.863 1.00 56.62 169 PRO A N 1
ATOM 1267 C CA . PRO A 1 169 ? 1.227 -4.517 13.048 1.00 56.62 169 PRO A CA 1
ATOM 1268 C C . PRO A 1 169 ? 0.835 -4.808 11.589 1.00 56.62 169 PRO A C 1
ATOM 1270 O O . PRO A 1 169 ? -0.215 -5.386 11.326 1.00 56.62 169 PRO A O 1
ATOM 1273 N N . LEU A 1 170 ? 1.757 -4.485 10.670 1.00 43.31 170 LEU A N 1
ATOM 1274 C CA . LEU A 1 170 ? 1.872 -4.934 9.263 1.00 43.31 170 LEU A CA 1
ATOM 1275 C C . LEU A 1 170 ? 1.183 -4.154 8.130 1.00 43.31 170 LEU A C 1
ATOM 1277 O O . LEU A 1 170 ? 1.461 -4.473 6.977 1.00 43.31 170 LEU A O 1
ATOM 1281 N N . ASN A 1 171 ? 0.426 -3.085 8.390 1.00 43.44 171 ASN A N 1
ATOM 1282 C CA . ASN A 1 171 ? -0.099 -2.232 7.305 1.00 43.44 171 ASN A CA 1
ATOM 1283 C C . ASN A 1 171 ? 0.681 -0.920 7.082 1.00 43.44 171 ASN A C 1
ATOM 1285 O O . ASN A 1 171 ? 0.407 -0.205 6.120 1.00 43.44 171 ASN A O 1
ATOM 1289 N N . ASP A 1 172 ? 1.719 -0.631 7.879 1.00 41.41 172 ASP A N 1
ATOM 1290 C CA . ASP A 1 172 ? 2.687 0.452 7.605 1.00 41.41 172 ASP A CA 1
ATOM 1291 C C . ASP A 1 172 ? 3.718 0.055 6.529 1.00 41.41 172 ASP A C 1
ATOM 1293 O O . ASP A 1 172 ? 4.907 0.366 6.591 1.00 41.41 172 ASP A O 1
ATOM 1297 N N . LEU A 1 173 ? 3.242 -0.606 5.473 1.00 40.69 173 LEU A N 1
ATOM 1298 C CA . LEU A 1 173 ? 3.992 -0.870 4.245 1.00 40.69 173 LEU A CA 1
ATOM 1299 C C . LEU A 1 173 ? 4.214 0.393 3.391 1.00 40.69 173 LEU A C 1
ATOM 1301 O O . LEU A 1 173 ? 4.812 0.304 2.323 1.00 40.69 173 LEU A O 1
ATOM 1305 N N . ASN A 1 174 ? 3.876 1.580 3.909 1.00 37.97 174 ASN A N 1
ATOM 1306 C CA . ASN A 1 174 ? 4.425 2.856 3.429 1.00 37.97 174 ASN A CA 1
ATOM 1307 C C . ASN A 1 174 ? 5.960 2.949 3.585 1.00 37.97 174 ASN A C 1
ATOM 1309 O O . ASN A 1 174 ? 6.557 3.920 3.141 1.00 37.97 174 ASN A O 1
ATOM 1313 N N . ILE A 1 175 ? 6.620 1.950 4.185 1.00 34.22 175 ILE A N 1
ATOM 1314 C CA . ILE A 1 175 ? 8.088 1.821 4.200 1.00 34.22 175 ILE A CA 1
ATOM 1315 C C . ILE A 1 175 ? 8.625 1.044 2.975 1.00 34.22 175 ILE A C 1
ATOM 1317 O O . ILE A 1 175 ? 9.825 1.070 2.717 1.00 34.22 175 ILE A O 1
ATOM 1321 N N . LEU A 1 176 ? 7.767 0.412 2.161 1.00 32.91 176 LEU A N 1
ATOM 1322 C CA . LEU A 1 176 ? 8.165 -0.181 0.870 1.00 32.91 176 LEU A CA 1
ATOM 1323 C C . LEU A 1 176 ? 7.824 0.698 -0.343 1.00 32.91 176 LEU A C 1
ATOM 1325 O O . LEU A 1 176 ? 7.972 0.248 -1.474 1.00 32.91 176 LEU A O 1
ATOM 1329 N N . SER A 1 177 ? 7.414 1.954 -0.138 1.00 31.00 177 SER A N 1
ATOM 1330 C CA . SER A 1 177 ? 7.336 2.951 -1.215 1.00 31.00 177 SER A CA 1
ATOM 1331 C C . SER A 1 177 ? 8.688 3.625 -1.495 1.00 31.00 177 SER A C 1
ATOM 1333 O O . SER A 1 177 ? 8.718 4.804 -1.843 1.00 31.00 177 SER A O 1
ATOM 1335 N N . VAL A 1 178 ? 9.794 2.891 -1.314 1.00 31.83 178 VAL A N 1
ATOM 1336 C CA . VAL A 1 178 ? 11.027 3.169 -2.061 1.00 31.83 178 VAL A CA 1
ATOM 1337 C C . VAL A 1 178 ? 10.818 2.586 -3.447 1.00 31.83 178 VAL A C 1
ATOM 1339 O O . VAL A 1 178 ? 10.684 1.349 -3.561 1.00 31.83 178 VAL A O 1
#